Protein AF-A0A317YJR5-F1 (afdb_monomer_lite)

Organism: Zea mays (NCBI:txid4577)

pLDDT: mean 70.75, std 22.32, range [28.39, 94.69]

Secondary structure (DSSP, 8-state):
--PPPPGGG---TT--S-EEE------S---S--TT-EE-TTSEEEEEETTEEEEEE-HHHHHHH-SEEEEEPPPTT-EE-TTSEEEEEEESS-EEEEE-SS-EEEEEE-GGGGGSHHHHHHHHTTT--HHHHHHHHHHHHH-GGGPEEEEE---TTT-TTPPTTEEEEEEEEEEETTTTEEEEEEEEEE-GGGSSSS------------------

Foldseek 3Di:
DDDQDDLVPDDDPPQDDEEAEEADPPPPDDPDDPPQWHADPLQKIWHDDPNYIYIHGHPVVCVQQDQWQDKAAADAFDWFAAQDFGIWTHHPRDIDTDGDNHTHGHHHYDPCVCVPPQNVCSVVPVSDGPVVVVVVVVCVVQVQVQWDKDKDWDDQVPPPPDDQQWPGKIWIWTQRPVVRDIDIDMDTDGDPVRPDDPPPDDDDDDDDDDDDDDDD

Sequence (216 aa):
MSMAIPLEQSITPVLQDFMNLNIFYLPVYYCGVPKDLKYADSHEWVKVEGDSATVGITDYAQRALGELVYVELPEVGISVSQGKTFAALESVKAASDTYSPVSREVVEVNEKLSDLPGLQWAATNEGSSLLDSMTKAIDEVIKIKECDIYSYNPDSDADPVLEKGAIWSFNYYFYNRKLKRVVSFRCYCTSKLSGDDLTGVVSDGEEEDALIDMDI

Structure (mmCIF, N/CA/C/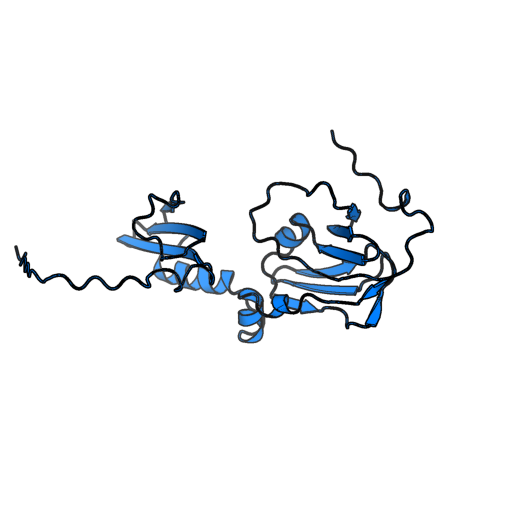O backbone):
data_AF-A0A317YJR5-F1
#
_entry.id   AF-A0A317YJR5-F1
#
loop_
_atom_site.group_PDB
_atom_site.id
_atom_site.type_symbol
_atom_site.label_atom_id
_atom_site.label_alt_id
_atom_site.label_comp_id
_atom_site.label_asym_id
_atom_site.label_entity_id
_atom_site.label_seq_id
_atom_site.pdbx_PDB_ins_code
_atom_site.Cartn_x
_atom_site.Cartn_y
_atom_site.Cartn_z
_atom_site.occupancy
_atom_site.B_iso_or_equiv
_atom_site.auth_seq_id
_atom_site.auth_comp_id
_atom_site.auth_asym_id
_atom_site.auth_atom_id
_atom_site.pdbx_PDB_model_num
ATOM 1 N N . MET A 1 1 ? -17.585 -12.177 -21.508 1.00 33.66 1 MET A N 1
ATOM 2 C CA . MET A 1 1 ? -16.361 -12.992 -21.374 1.00 33.66 1 MET A CA 1
ATOM 3 C C . MET A 1 1 ? -15.265 -12.242 -22.120 1.00 33.66 1 MET A C 1
ATOM 5 O O . MET A 1 1 ? -15.178 -12.361 -23.331 1.00 33.66 1 MET A O 1
ATOM 9 N N . SER A 1 2 ? -14.577 -11.318 -21.444 1.00 33.00 2 SER A N 1
ATOM 10 C CA . SER A 1 2 ? -13.558 -10.467 -22.076 1.00 33.00 2 SER A CA 1
ATOM 11 C C . SER A 1 2 ? -12.221 -11.186 -21.962 1.00 33.00 2 SER A C 1
ATOM 13 O O . SER A 1 2 ? -11.752 -11.403 -20.849 1.00 33.00 2 SER A O 1
ATOM 15 N N . MET A 1 3 ? -11.665 -11.627 -23.090 1.00 35.19 3 MET A N 1
ATOM 16 C CA . MET A 1 3 ? -10.343 -12.251 -23.139 1.00 35.19 3 MET A CA 1
ATOM 17 C C . MET A 1 3 ? -9.282 -11.171 -22.923 1.00 35.19 3 MET A C 1
ATOM 19 O O . MET A 1 3 ? -9.255 -10.181 -23.652 1.00 35.19 3 MET A O 1
ATOM 23 N N . ALA A 1 4 ? -8.427 -11.357 -21.919 1.00 35.47 4 ALA A N 1
ATOM 24 C CA . ALA A 1 4 ? -7.175 -10.623 -21.815 1.00 35.47 4 ALA A CA 1
ATOM 25 C C . ALA A 1 4 ? -6.257 -11.072 -22.962 1.00 35.47 4 ALA A C 1
ATOM 27 O O . ALA A 1 4 ? -6.138 -12.268 -23.231 1.00 35.47 4 ALA A O 1
ATOM 28 N N . ILE A 1 5 ? -5.652 -10.117 -23.666 1.00 39.97 5 ILE A N 1
ATOM 29 C CA . ILE A 1 5 ? -4.676 -10.394 -24.723 1.00 39.97 5 ILE A CA 1
ATOM 30 C C . ILE A 1 5 ? -3.319 -10.628 -24.039 1.00 39.97 5 ILE A C 1
ATOM 32 O O . ILE A 1 5 ? -2.875 -9.735 -23.314 1.00 39.97 5 ILE A O 1
ATOM 36 N N . PRO A 1 6 ? -2.654 -11.780 -24.247 1.00 40.12 6 PRO A N 1
ATOM 37 C CA . PRO A 1 6 ? -1.335 -12.046 -23.679 1.00 40.12 6 PRO A CA 1
ATOM 38 C C . PRO A 1 6 ? -0.301 -11.005 -24.130 1.00 40.12 6 PRO A C 1
ATOM 40 O O . PRO A 1 6 ? -0.196 -10.692 -25.320 1.00 40.12 6 PRO A O 1
ATOM 43 N N . LEU A 1 7 ? 0.480 -10.494 -23.173 1.00 43.06 7 LEU A N 1
ATOM 44 C CA . LEU A 1 7 ? 1.489 -9.440 -23.353 1.00 43.06 7 LEU A CA 1
ATOM 45 C C . LEU A 1 7 ? 2.524 -9.772 -24.449 1.00 43.06 7 LEU A C 1
ATOM 47 O O . LEU A 1 7 ? 3.036 -8.872 -25.114 1.00 43.06 7 LEU A O 1
ATOM 51 N N . GLU A 1 8 ? 2.775 -11.060 -24.688 1.00 43.78 8 GLU A N 1
ATOM 52 C CA . GLU A 1 8 ? 3.789 -11.557 -25.625 1.00 43.78 8 GLU A CA 1
ATOM 53 C C . GLU A 1 8 ? 3.453 -11.350 -27.114 1.00 43.78 8 GLU A C 1
ATOM 55 O O . GLU A 1 8 ? 4.342 -11.460 -27.953 1.00 43.78 8 GLU A O 1
ATOM 60 N N . GLN A 1 9 ? 2.206 -11.023 -27.483 1.00 42.38 9 GLN A N 1
ATOM 61 C CA . GLN A 1 9 ? 1.785 -11.008 -28.897 1.00 42.38 9 GLN A CA 1
ATOM 62 C C . GLN A 1 9 ? 1.528 -9.617 -29.502 1.00 42.38 9 GLN A C 1
ATOM 64 O O . GLN A 1 9 ? 1.084 -9.526 -30.644 1.00 42.38 9 GLN A O 1
ATOM 69 N N . SER A 1 10 ? 1.806 -8.519 -28.786 1.00 39.75 10 SER A N 1
ATOM 70 C CA . SER A 1 10 ? 1.365 -7.174 -29.210 1.00 39.75 10 SER A CA 1
ATOM 71 C C . SER A 1 10 ? 2.464 -6.112 -29.387 1.00 39.75 10 SER A C 1
ATOM 73 O O . SER A 1 10 ? 2.131 -4.960 -29.679 1.00 39.75 10 SER A O 1
ATOM 75 N N . ILE A 1 11 ? 3.748 -6.425 -29.219 1.00 38.62 11 ILE A N 1
ATOM 76 C CA . ILE A 1 11 ? 4.798 -5.394 -29.271 1.00 38.62 11 ILE A CA 1
ATOM 77 C C . ILE A 1 11 ? 5.457 -5.390 -30.657 1.00 38.62 11 ILE A C 1
ATOM 79 O O . ILE A 1 11 ? 6.388 -6.139 -30.934 1.00 38.62 11 ILE A O 1
ATOM 83 N N . THR A 1 12 ? 4.935 -4.549 -31.553 1.00 31.91 12 THR A N 1
ATOM 84 C CA . THR A 1 12 ? 5.549 -4.222 -32.851 1.00 31.91 12 THR A CA 1
ATOM 85 C C . THR A 1 12 ? 6.866 -3.439 -32.684 1.00 31.91 12 THR A C 1
ATOM 87 O O . THR A 1 12 ? 6.998 -2.694 -31.713 1.00 31.91 12 THR A O 1
ATOM 90 N N . PRO A 1 13 ? 7.818 -3.511 -33.642 1.00 30.56 13 PRO A N 1
ATOM 91 C CA . PRO A 1 13 ? 9.204 -3.027 -33.489 1.00 30.56 13 PRO A CA 1
ATOM 92 C C . PRO A 1 13 ? 9.410 -1.498 -33.476 1.00 30.56 13 PRO A C 1
ATOM 94 O O . PRO A 1 13 ? 10.527 -1.045 -33.693 1.00 30.56 13 PRO A O 1
ATOM 97 N N . VAL A 1 14 ? 8.364 -0.691 -33.278 1.00 30.02 14 VAL A N 1
ATOM 98 C CA . VAL A 1 14 ? 8.407 0.774 -33.504 1.00 30.02 14 VAL A CA 1
ATOM 99 C C . VAL A 1 14 ? 8.462 1.590 -32.205 1.00 30.02 14 VAL A C 1
ATOM 101 O O . VAL A 1 14 ? 8.557 2.805 -32.245 1.00 30.02 14 VAL A O 1
ATOM 104 N N . LEU A 1 15 ? 8.460 0.953 -31.036 1.00 30.67 15 LEU A N 1
ATOM 105 C CA . LEU A 1 15 ? 8.527 1.675 -29.765 1.00 30.67 15 LEU A CA 1
ATOM 106 C C . LEU A 1 15 ? 9.977 1.683 -29.279 1.00 30.67 15 LEU A C 1
ATOM 108 O O . LEU A 1 15 ? 10.416 0.748 -28.608 1.00 30.67 15 LEU A O 1
ATOM 112 N N . GLN A 1 16 ? 10.726 2.706 -29.665 1.00 33.78 16 GLN A N 1
ATOM 113 C CA . GLN A 1 16 ? 11.963 3.107 -29.009 1.00 33.78 16 GLN A CA 1
ATOM 114 C C . GLN A 1 16 ? 11.652 4.402 -28.259 1.00 33.78 16 GLN A C 1
ATOM 116 O O . GLN A 1 16 ? 11.241 5.371 -28.883 1.00 33.78 16 GLN A O 1
ATOM 121 N N . ASP A 1 17 ? 11.828 4.334 -26.937 1.00 33.81 17 ASP A N 1
ATOM 122 C CA . ASP A 1 17 ? 12.165 5.434 -26.017 1.00 33.81 17 ASP A CA 1
ATOM 123 C C . ASP A 1 17 ? 11.151 5.712 -24.887 1.00 33.81 17 ASP A C 1
ATOM 125 O O . ASP A 1 17 ? 10.033 6.123 -25.127 1.00 33.81 17 ASP A O 1
ATOM 129 N N . PHE A 1 18 ? 11.629 5.543 -23.640 1.00 31.55 18 PHE A N 1
ATOM 130 C CA . PHE A 1 18 ? 11.093 6.011 -22.338 1.00 31.55 18 PHE A CA 1
ATOM 131 C C . PHE A 1 18 ? 10.057 5.162 -21.548 1.00 31.55 18 PHE A C 1
ATOM 133 O O . PHE A 1 18 ? 9.144 4.538 -22.083 1.00 31.55 18 PHE A O 1
ATOM 140 N N . MET A 1 19 ? 10.211 5.136 -20.210 1.00 30.02 19 MET A N 1
ATOM 141 C CA . MET A 1 19 ? 9.252 4.605 -19.220 1.00 30.02 19 MET A CA 1
ATOM 142 C C . MET A 1 19 ? 9.097 5.559 -18.022 1.00 30.02 19 MET A C 1
ATOM 144 O O . MET A 1 19 ? 10.069 5.827 -17.321 1.00 30.02 19 MET A O 1
ATOM 148 N N . ASN A 1 20 ? 7.868 5.991 -17.732 1.00 29.55 20 ASN A N 1
ATOM 149 C CA . ASN A 1 20 ? 7.511 6.765 -16.538 1.00 29.55 20 ASN A CA 1
ATOM 150 C C . ASN A 1 20 ? 7.000 5.812 -15.447 1.00 29.55 20 ASN A C 1
ATOM 152 O O . ASN A 1 20 ? 5.845 5.394 -15.506 1.00 29.55 20 ASN A O 1
ATOM 156 N N . LEU A 1 21 ? 7.793 5.452 -14.437 1.00 28.39 21 LEU A N 1
ATOM 157 C CA . LEU A 1 21 ? 7.332 4.561 -13.368 1.00 28.39 21 LEU A CA 1
ATOM 158 C C . LEU A 1 21 ? 6.425 5.315 -12.378 1.00 28.39 21 LEU A C 1
ATOM 160 O O . LEU A 1 21 ? 6.888 5.913 -11.412 1.00 28.39 21 LEU A O 1
ATOM 164 N N . ASN A 1 22 ? 5.107 5.218 -12.562 1.00 30.77 22 ASN A N 1
ATOM 165 C CA . ASN A 1 22 ? 4.140 5.650 -11.554 1.00 30.77 22 ASN A CA 1
ATOM 166 C C . ASN A 1 22 ? 3.478 4.440 -10.899 1.00 30.77 22 ASN A C 1
ATOM 168 O O . ASN A 1 22 ? 2.475 3.924 -11.396 1.00 30.77 22 ASN A O 1
ATOM 172 N N . ILE A 1 23 ? 3.983 4.043 -9.727 1.00 34.66 23 ILE A N 1
ATOM 173 C CA . ILE A 1 23 ? 3.218 3.182 -8.825 1.00 34.66 23 ILE A CA 1
ATOM 174 C C . ILE A 1 23 ? 2.047 4.026 -8.317 1.00 34.66 23 ILE A C 1
ATOM 176 O O . ILE A 1 23 ? 2.180 4.828 -7.392 1.00 34.66 23 ILE A O 1
ATOM 180 N N . PHE A 1 24 ? 0.900 3.913 -8.982 1.00 36.59 24 PHE A N 1
ATOM 181 C CA . PHE A 1 24 ? -0.322 4.534 -8.503 1.00 36.59 24 PHE A CA 1
ATOM 182 C C . PHE A 1 24 ? -0.869 3.731 -7.330 1.00 36.59 24 PHE A C 1
ATOM 184 O O . PHE A 1 24 ? -1.263 2.574 -7.470 1.00 36.59 24 PHE A O 1
ATOM 191 N N . TYR A 1 25 ? -0.980 4.407 -6.192 1.00 33.44 25 TYR A N 1
ATOM 192 C CA . TYR A 1 25 ? -2.014 4.106 -5.221 1.00 33.44 25 TYR A CA 1
ATOM 193 C C . TYR A 1 25 ? -3.331 4.527 -5.880 1.00 33.44 25 TYR A C 1
ATOM 195 O O . TYR A 1 25 ? -3.597 5.720 -6.017 1.00 33.44 25 TYR A O 1
ATOM 203 N N . LEU A 1 26 ? -4.134 3.581 -6.367 1.00 29.36 26 LEU A N 1
ATOM 204 C CA . LEU A 1 26 ? -5.552 3.861 -6.565 1.00 29.36 26 LEU A CA 1
ATOM 205 C C . LEU A 1 26 ? -6.188 3.708 -5.182 1.00 29.36 26 LEU A C 1
ATOM 207 O O . LEU A 1 26 ? -6.404 2.571 -4.757 1.00 29.36 26 LEU A O 1
ATOM 211 N N . PRO A 1 27 ? -6.455 4.800 -4.435 1.00 29.33 27 PRO A N 1
ATOM 212 C CA . PRO A 1 27 ? -7.311 4.685 -3.273 1.00 29.33 27 PRO A CA 1
ATOM 213 C C . PRO A 1 27 ? -8.625 4.061 -3.745 1.00 29.33 27 PRO A C 1
ATOM 215 O O . PRO A 1 27 ? -9.186 4.449 -4.770 1.00 29.33 27 PRO A O 1
ATOM 218 N N . VAL A 1 28 ? -9.028 3.034 -3.012 1.00 34.41 28 VAL A N 1
ATOM 219 C CA . VAL A 1 28 ? -10.171 2.140 -3.202 1.00 34.41 28 VAL A CA 1
ATOM 220 C C . VAL A 1 28 ? -11.436 2.875 -3.666 1.00 34.41 28 VAL A C 1
ATOM 222 O O . VAL A 1 28 ? -12.286 3.102 -2.835 1.00 34.41 28 VAL A O 1
ATOM 225 N N . TYR A 1 29 ? -11.610 3.227 -4.950 1.00 34.59 29 TYR A N 1
ATOM 226 C CA . TYR A 1 29 ? -12.915 3.663 -5.505 1.00 34.59 29 TYR A CA 1
ATOM 227 C C . TYR A 1 29 ? -13.135 3.356 -6.996 1.00 34.59 29 TYR A C 1
ATOM 229 O O . TYR A 1 29 ? -14.230 3.597 -7.500 1.00 34.59 29 TYR A O 1
ATOM 237 N N . TYR A 1 30 ? -12.177 2.758 -7.714 1.00 31.98 30 TYR A N 1
ATOM 238 C CA . TYR A 1 30 ? -12.427 2.274 -9.078 1.00 31.98 30 TYR A CA 1
ATOM 239 C C . TYR A 1 30 ? -12.742 0.773 -9.075 1.00 31.98 30 TYR A C 1
ATOM 241 O O . TYR A 1 30 ? -11.863 -0.079 -9.173 1.00 31.98 30 TYR A O 1
ATOM 249 N N . CYS A 1 31 ? -14.032 0.439 -8.975 1.00 32.62 31 CYS A N 1
ATOM 250 C CA . CYS A 1 31 ? -14.550 -0.892 -9.299 1.00 32.62 31 CYS A CA 1
ATOM 251 C C . CYS A 1 31 ? -14.520 -1.077 -10.826 1.00 32.62 31 CYS A C 1
ATOM 253 O O . CYS A 1 31 ? -15.534 -0.977 -11.515 1.00 32.62 31 CYS A O 1
ATOM 255 N N . GLY A 1 32 ? -13.328 -1.265 -11.384 1.00 37.81 32 GLY A N 1
ATOM 256 C CA . GLY A 1 32 ? -13.167 -1.497 -12.810 1.00 37.81 32 GLY A CA 1
ATOM 257 C C . GLY A 1 32 ? -11.709 -1.663 -13.186 1.00 37.81 32 GLY A C 1
ATOM 258 O O . GLY A 1 32 ? -10.898 -0.801 -12.881 1.00 37.81 32 GLY A O 1
ATOM 259 N N . VAL A 1 33 ? -11.400 -2.763 -13.872 1.00 49.72 33 VAL A N 1
ATOM 260 C CA . VAL A 1 33 ? -10.144 -2.956 -14.605 1.00 49.72 33 VAL A CA 1
ATOM 261 C C . VAL A 1 33 ? -10.119 -1.896 -15.716 1.00 49.72 33 VAL A C 1
ATOM 263 O O . VAL A 1 33 ? -10.966 -1.977 -16.616 1.00 49.72 33 VAL A O 1
ATOM 266 N N . PRO A 1 34 ? -9.248 -0.869 -15.663 1.00 61.09 34 PRO A N 1
ATOM 267 C CA . PRO A 1 34 ? -9.204 0.137 -16.716 1.00 61.09 34 PRO A CA 1
ATOM 268 C C . PRO A 1 34 ? -8.887 -0.531 -18.060 1.00 61.09 34 PRO A C 1
ATOM 270 O O . PRO A 1 34 ? -7.978 -1.354 -18.158 1.00 61.09 34 PRO A O 1
ATOM 273 N N . LYS A 1 35 ? -9.666 -0.214 -19.101 1.00 59.56 35 LYS A N 1
ATOM 274 C CA . LYS A 1 35 ? -9.609 -0.924 -20.395 1.00 59.56 35 LYS A CA 1
ATOM 275 C C . LYS A 1 35 ? -8.315 -0.684 -21.180 1.00 59.56 35 LYS A C 1
ATOM 277 O O . LYS A 1 35 ? -7.997 -1.480 -22.057 1.00 59.56 35 LYS A O 1
ATOM 282 N N . ASP A 1 36 ? -7.578 0.366 -20.832 1.00 79.25 36 ASP A N 1
ATOM 283 C CA . ASP A 1 36 ? -6.374 0.810 -21.542 1.00 79.25 36 ASP A CA 1
ATOM 284 C C . ASP A 1 36 ? -5.076 0.320 -20.871 1.00 79.25 36 ASP A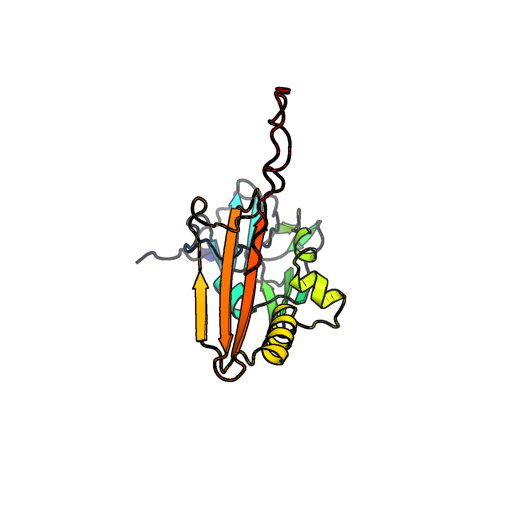 C 1
ATOM 286 O O . ASP A 1 36 ? -3.989 0.822 -21.155 1.00 79.25 36 ASP A O 1
ATOM 290 N N . LEU A 1 37 ? -5.186 -0.658 -19.964 1.00 82.88 37 LEU A N 1
ATOM 291 C CA . LEU A 1 37 ? -4.054 -1.281 -19.284 1.00 82.88 37 LEU A CA 1
ATOM 292 C C . LEU A 1 37 ? -3.785 -2.684 -19.823 1.00 82.88 37 LEU A C 1
ATOM 294 O O . LEU A 1 37 ? -4.701 -3.463 -20.095 1.00 82.88 37 LEU A O 1
ATOM 298 N N . LYS A 1 38 ? -2.502 -3.023 -19.923 1.00 86.00 38 LYS A N 1
ATOM 299 C CA . LYS A 1 38 ? -2.036 -4.401 -20.102 1.00 86.00 38 LYS A CA 1
ATOM 300 C C . LYS A 1 38 ? -1.582 -4.935 -18.752 1.00 86.00 38 LYS A C 1
ATOM 302 O O . LYS A 1 38 ? -1.025 -4.182 -17.962 1.00 86.00 38 LYS A O 1
ATOM 307 N N . TYR A 1 39 ? -1.797 -6.220 -18.505 1.00 86.56 39 TYR A N 1
ATOM 308 C CA . TYR A 1 39 ? -1.529 -6.852 -17.213 1.00 86.56 39 TYR A CA 1
ATOM 309 C C . TYR A 1 39 ? -0.503 -7.971 -17.359 1.00 86.56 39 TYR A C 1
ATOM 311 O O . TYR A 1 39 ? -0.514 -8.688 -18.361 1.00 86.56 39 TYR A O 1
ATOM 319 N N . ALA A 1 40 ? 0.364 -8.105 -16.361 1.00 87.88 40 ALA A N 1
ATOM 320 C CA . ALA A 1 40 ? 1.250 -9.245 -16.193 1.00 87.88 40 ALA A CA 1
ATOM 321 C C . ALA A 1 40 ? 0.593 -10.296 -15.283 1.00 87.88 40 ALA A C 1
ATOM 323 O O . ALA A 1 40 ? -0.186 -9.958 -14.388 1.00 87.88 40 ALA A O 1
ATOM 324 N N . ASP A 1 41 ? 0.946 -11.569 -15.479 1.00 87.75 41 ASP A N 1
ATOM 325 C CA . ASP A 1 41 ? 0.471 -12.669 -14.625 1.00 87.75 41 ASP A CA 1
ATOM 326 C C . ASP A 1 41 ? 0.950 -12.520 -13.169 1.00 87.75 41 ASP A C 1
ATOM 328 O O . ASP A 1 41 ? 0.305 -13.012 -12.247 1.00 87.75 41 ASP A O 1
ATOM 332 N N . SER A 1 42 ? 2.047 -11.787 -12.959 1.00 86.69 42 SER A N 1
ATOM 333 C CA . SER A 1 42 ? 2.616 -11.423 -11.658 1.00 86.69 42 SER A CA 1
ATOM 334 C C . SER A 1 42 ? 1.911 -10.246 -10.964 1.00 86.69 42 SER A C 1
ATOM 336 O O . SER A 1 42 ? 2.352 -9.813 -9.905 1.00 86.69 42 SER A O 1
ATOM 338 N N . HIS A 1 43 ? 0.763 -9.793 -11.484 1.00 89.88 43 HIS A N 1
ATOM 339 C CA . HIS A 1 43 ? -0.092 -8.753 -10.898 1.00 89.88 43 HIS A CA 1
ATOM 340 C C . HIS A 1 43 ? 0.416 -7.305 -10.997 1.00 89.88 43 HIS A C 1
ATOM 342 O O . HIS A 1 43 ? -0.072 -6.436 -10.266 1.00 89.88 43 HIS A O 1
ATOM 348 N N . GLU A 1 44 ? 1.289 -7.012 -11.956 1.00 88.69 44 GLU A N 1
ATOM 349 C CA . GLU A 1 44 ? 1.597 -5.663 -12.430 1.00 88.69 44 GLU A CA 1
ATOM 350 C C . GLU A 1 44 ? 0.728 -5.265 -13.627 1.00 88.69 44 GLU A C 1
ATOM 352 O O . GLU A 1 44 ? 0.154 -6.097 -14.335 1.00 88.69 44 GLU A O 1
ATOM 357 N N . TRP A 1 45 ? 0.644 -3.965 -13.880 1.00 90.62 45 TRP A N 1
ATOM 358 C CA . TRP A 1 45 ? 0.045 -3.414 -15.086 1.00 90.62 45 TRP A CA 1
ATOM 359 C C . TRP A 1 45 ? 0.988 -2.432 -15.769 1.00 90.62 45 TRP A C 1
ATOM 361 O O . TRP A 1 45 ? 1.867 -1.852 -15.136 1.00 90.62 45 TRP A O 1
ATOM 371 N N . VAL A 1 46 ? 0.781 -2.238 -17.071 1.00 87.25 46 VAL A N 1
ATOM 372 C CA . VAL A 1 46 ? 1.428 -1.204 -17.877 1.00 87.25 46 VAL A CA 1
ATOM 373 C C . VAL A 1 46 ? 0.397 -0.430 -18.697 1.00 87.25 46 VAL A C 1
ATOM 375 O O . VAL A 1 46 ? -0.457 -1.018 -19.366 1.00 87.25 46 VAL A O 1
ATOM 378 N N . LYS A 1 47 ? 0.495 0.897 -18.657 1.00 85.62 47 LYS A N 1
ATOM 379 C CA . LYS A 1 47 ? -0.200 1.850 -19.524 1.00 85.62 47 LYS A CA 1
ATOM 380 C C . LYS A 1 47 ? 0.810 2.413 -20.513 1.00 85.62 47 LYS A C 1
ATOM 382 O O . LYS A 1 47 ? 1.843 2.909 -20.087 1.00 85.62 47 LYS A O 1
ATOM 387 N N . VAL A 1 48 ? 0.542 2.338 -21.811 1.00 82.81 48 VAL A N 1
ATOM 388 C CA . VAL A 1 48 ? 1.438 2.904 -22.834 1.00 82.81 48 VAL A CA 1
ATOM 389 C C . VAL A 1 48 ? 0.828 4.202 -23.350 1.00 82.81 48 VAL A C 1
ATOM 391 O O . VAL A 1 48 ? -0.314 4.198 -23.805 1.00 82.81 48 VAL A O 1
ATOM 394 N N . GLU A 1 49 ? 1.581 5.297 -23.276 1.00 79.69 49 GLU A N 1
ATOM 395 C CA . GLU A 1 49 ? 1.168 6.639 -23.687 1.00 79.69 49 GLU A CA 1
ATOM 396 C C . GLU A 1 49 ? 2.250 7.264 -24.573 1.00 79.69 49 GLU A C 1
ATOM 398 O O . GLU A 1 49 ? 3.256 7.792 -24.091 1.00 79.69 49 GLU A O 1
ATOM 403 N N . GLY A 1 50 ? 2.031 7.185 -25.890 1.00 81.19 50 GLY A N 1
ATOM 404 C CA . GLY A 1 50 ? 3.030 7.574 -26.884 1.00 81.19 50 GLY A CA 1
ATOM 405 C C . GLY A 1 50 ? 4.282 6.715 -26.743 1.00 81.19 50 GLY A C 1
ATOM 406 O O . GLY A 1 50 ? 4.204 5.489 -26.847 1.00 81.19 50 GLY A O 1
ATOM 407 N N . ASP A 1 51 ? 5.403 7.374 -26.470 1.00 77.38 51 ASP A N 1
ATOM 408 C CA . ASP A 1 51 ? 6.700 6.720 -26.302 1.00 77.38 51 ASP A CA 1
ATOM 409 C C . ASP A 1 51 ? 6.906 6.255 -24.845 1.00 77.38 51 ASP A C 1
ATOM 411 O O . ASP A 1 51 ? 7.557 5.249 -24.584 1.00 77.38 51 ASP A O 1
ATOM 415 N N . SER A 1 52 ? 6.221 6.880 -23.883 1.00 77.88 52 SER A N 1
ATOM 416 C CA . SER A 1 52 ? 6.319 6.512 -22.471 1.00 77.88 52 SER A CA 1
ATOM 417 C C . SER A 1 52 ? 5.422 5.331 -22.086 1.00 77.88 52 SER A C 1
ATOM 419 O O . SER A 1 52 ? 4.328 5.131 -22.620 1.00 77.88 52 SER A O 1
ATOM 421 N N . ALA A 1 53 ? 5.858 4.559 -21.094 1.00 82.12 53 ALA A N 1
ATOM 422 C CA . ALA A 1 53 ? 5.023 3.562 -20.436 1.00 82.12 53 ALA A CA 1
ATOM 423 C C . ALA A 1 53 ? 5.016 3.756 -18.920 1.00 82.12 53 ALA A C 1
ATOM 425 O O . ALA A 1 53 ? 6.058 3.987 -18.316 1.00 82.12 53 ALA A O 1
ATOM 426 N N . THR A 1 54 ? 3.839 3.629 -18.315 1.00 86.25 54 THR A N 1
ATOM 427 C CA . THR A 1 54 ? 3.638 3.688 -16.873 1.00 86.25 54 THR A CA 1
ATOM 428 C C . THR A 1 54 ? 3.294 2.342 -16.298 1.00 86.25 54 THR A C 1
ATOM 430 O O . THR A 1 54 ? 2.407 1.675 -16.816 1.00 86.25 54 THR A O 1
ATOM 433 N N . VAL A 1 55 ? 3.978 1.957 -15.220 1.00 87.12 55 VAL A N 1
ATOM 434 C CA . VAL A 1 55 ? 3.806 0.647 -14.589 1.00 87.12 55 VAL A CA 1
ATOM 435 C C . VAL A 1 55 ? 3.483 0.772 -13.106 1.00 87.12 55 VAL A C 1
ATOM 437 O O . VAL A 1 55 ? 3.941 1.695 -12.440 1.00 87.12 55 VAL A O 1
ATOM 440 N N . GLY A 1 56 ? 2.716 -0.181 -12.590 1.00 87.62 56 GLY A N 1
ATOM 441 C CA . GLY A 1 56 ? 2.351 -0.265 -11.179 1.00 87.62 56 GLY A CA 1
ATOM 442 C C . GLY A 1 56 ? 1.783 -1.638 -10.832 1.00 87.62 56 GLY A C 1
ATOM 443 O O . GLY A 1 56 ? 1.740 -2.529 -11.678 1.00 87.62 56 GLY A O 1
ATOM 444 N N . ILE A 1 57 ? 1.323 -1.809 -9.593 1.00 87.25 57 ILE A N 1
ATOM 445 C CA . ILE A 1 57 ? 0.678 -3.047 -9.138 1.00 87.25 57 ILE A CA 1
ATOM 446 C C . ILE A 1 57 ? -0.845 -2.965 -9.256 1.00 87.25 57 ILE A C 1
ATOM 448 O O . ILE A 1 57 ? -1.447 -1.892 -9.193 1.00 87.25 57 ILE A O 1
ATOM 452 N N . THR A 1 58 ? -1.488 -4.110 -9.453 1.00 85.69 58 THR A N 1
ATOM 453 C CA . THR A 1 58 ? -2.953 -4.211 -9.512 1.00 85.69 58 THR A CA 1
ATOM 454 C C . THR A 1 58 ? -3.605 -4.017 -8.139 1.00 85.69 58 THR A C 1
ATOM 456 O O . THR A 1 58 ? -2.984 -4.251 -7.103 1.00 85.69 58 THR A O 1
ATOM 459 N N . ASP A 1 59 ? -4.903 -3.684 -8.125 1.00 79.69 59 ASP A N 1
ATOM 460 C CA . ASP A 1 59 ? -5.718 -3.665 -6.893 1.00 79.69 59 ASP A CA 1
ATOM 461 C C . ASP A 1 59 ? -5.650 -5.003 -6.140 1.00 79.69 59 ASP A C 1
ATOM 463 O O . ASP A 1 59 ? -5.555 -5.036 -4.915 1.00 79.69 59 ASP A O 1
ATOM 467 N N . TYR A 1 60 ? -5.626 -6.118 -6.876 1.00 81.88 60 TYR A N 1
ATOM 468 C CA . TYR A 1 60 ? -5.486 -7.442 -6.281 1.00 81.88 60 TYR A CA 1
ATOM 469 C C . TYR A 1 60 ? -4.172 -7.582 -5.499 1.00 81.88 60 TYR A C 1
ATOM 471 O O . TYR A 1 60 ? -4.204 -7.977 -4.332 1.00 81.88 60 TYR A O 1
ATOM 479 N N . ALA A 1 61 ? -3.038 -7.214 -6.108 1.00 86.00 61 ALA A N 1
ATOM 480 C CA . ALA A 1 61 ? -1.737 -7.237 -5.440 1.00 86.00 61 ALA A CA 1
ATOM 481 C C . ALA A 1 61 ? -1.722 -6.323 -4.208 1.00 86.00 61 ALA A C 1
ATOM 483 O O . ALA A 1 61 ? -1.338 -6.760 -3.124 1.00 86.00 61 ALA A O 1
ATOM 484 N N . GLN A 1 62 ? -2.232 -5.094 -4.332 1.00 82.69 62 GLN A N 1
ATOM 485 C CA . GLN A 1 62 ? -2.294 -4.152 -3.213 1.00 82.69 62 GLN A CA 1
ATOM 486 C C . GLN A 1 62 ? -3.136 -4.695 -2.051 1.00 82.69 62 GLN A C 1
ATOM 488 O O . GLN A 1 62 ? -2.739 -4.600 -0.892 1.00 82.69 62 GLN A O 1
ATOM 493 N N . ARG A 1 63 ? -4.297 -5.295 -2.328 1.00 79.75 63 ARG A N 1
ATOM 494 C CA . ARG A 1 63 ? -5.155 -5.882 -1.288 1.00 79.75 63 ARG A CA 1
ATOM 495 C C . ARG A 1 63 ? -4.519 -7.100 -0.623 1.00 79.75 63 ARG A C 1
ATOM 497 O O . ARG A 1 63 ? -4.731 -7.310 0.575 1.00 79.75 63 ARG A O 1
ATOM 504 N N . ALA A 1 64 ? -3.768 -7.893 -1.385 1.00 86.31 64 ALA A N 1
ATOM 505 C CA . ALA A 1 64 ? -3.023 -9.030 -0.859 1.00 86.31 64 ALA A CA 1
ATOM 506 C C . ALA A 1 64 ? -1.906 -8.571 0.095 1.00 86.31 64 ALA A C 1
ATOM 508 O O . ALA A 1 64 ? -1.810 -9.104 1.202 1.00 86.31 64 ALA A O 1
ATOM 509 N N . LEU A 1 65 ? -1.144 -7.539 -0.289 1.00 86.94 65 LEU A N 1
ATOM 510 C CA . LEU A 1 65 ? -0.109 -6.915 0.545 1.00 86.94 65 LEU A CA 1
ATOM 511 C C . LEU A 1 65 ? -0.713 -6.244 1.791 1.00 86.94 65 LEU A C 1
ATOM 513 O O . LEU A 1 65 ? -0.253 -6.446 2.912 1.00 86.94 65 LEU A O 1
ATOM 517 N N . GLY A 1 66 ? -1.818 -5.516 1.635 1.00 84.19 66 GLY A N 1
ATOM 518 C CA . GLY A 1 66 ? -2.406 -4.721 2.709 1.00 84.19 66 GLY A CA 1
ATOM 519 C C . GLY A 1 66 ? -1.700 -3.374 2.873 1.00 84.19 66 GLY A C 1
ATOM 520 O O . GLY A 1 66 ? -1.366 -2.721 1.890 1.00 84.19 66 GLY A O 1
ATOM 521 N N . GLU A 1 67 ? -1.536 -2.916 4.114 1.00 83.25 67 GLU A N 1
ATOM 522 C CA . GLU A 1 67 ? -0.853 -1.650 4.392 1.00 83.25 67 GLU A CA 1
ATOM 523 C C . GLU A 1 67 ? 0.652 -1.791 4.130 1.00 83.25 67 GLU A C 1
ATOM 525 O O . GLU A 1 67 ? 1.310 -2.651 4.723 1.00 83.25 67 GLU A O 1
ATOM 530 N N . LEU A 1 68 ? 1.174 -0.954 3.232 1.00 86.38 68 LEU A N 1
ATOM 531 C CA . LEU A 1 68 ? 2.604 -0.878 2.954 1.00 86.38 68 LEU A CA 1
ATOM 532 C C . LEU A 1 68 ? 3.317 -0.166 4.102 1.00 86.38 68 LEU A C 1
ATOM 534 O O . LEU A 1 68 ? 2.850 0.864 4.586 1.00 86.38 68 LEU A O 1
ATOM 538 N N . VAL A 1 69 ? 4.458 -0.721 4.495 1.00 89.44 69 VAL A N 1
ATOM 539 C CA . VAL A 1 69 ? 5.349 -0.180 5.531 1.00 89.44 69 VAL A CA 1
ATOM 540 C C . VAL A 1 69 ? 6.704 0.228 4.962 1.00 89.44 69 VAL A C 1
ATOM 542 O O . VAL A 1 69 ? 7.385 1.054 5.564 1.00 89.44 69 VAL A O 1
ATOM 545 N N . TYR A 1 70 ? 7.061 -0.275 3.776 1.00 90.25 70 TYR A N 1
ATOM 546 C CA . TYR A 1 70 ? 8.234 0.167 3.036 1.00 90.25 70 TYR A CA 1
ATOM 547 C C . TYR A 1 70 ? 8.058 -0.027 1.521 1.00 90.25 70 TYR A C 1
ATOM 549 O O . TYR A 1 70 ? 7.333 -0.916 1.068 1.00 90.25 70 TYR A O 1
ATOM 557 N N . VAL A 1 71 ? 8.701 0.842 0.737 1.00 90.19 71 VAL A N 1
ATOM 558 C CA . VAL A 1 71 ? 8.729 0.796 -0.729 1.00 90.19 71 VAL A CA 1
ATOM 559 C C . VAL A 1 71 ? 10.133 1.164 -1.197 1.00 90.19 71 VAL A C 1
ATOM 561 O O . VAL A 1 71 ? 10.624 2.249 -0.891 1.00 90.19 71 VAL A O 1
ATOM 564 N N . GLU A 1 72 ? 10.746 0.281 -1.976 1.00 92.50 72 GLU A N 1
ATOM 565 C CA . GLU A 1 72 ? 12.001 0.525 -2.678 1.00 92.50 72 GLU A CA 1
ATOM 566 C C . GLU A 1 72 ? 11.702 0.777 -4.157 1.00 92.50 72 GLU A C 1
ATOM 568 O O . GLU A 1 72 ? 11.230 -0.112 -4.873 1.00 92.50 72 GLU A O 1
ATOM 573 N N . LEU A 1 73 ? 11.952 2.006 -4.607 1.00 90.50 73 LEU A N 1
ATOM 574 C CA . LEU A 1 73 ? 11.814 2.409 -6.005 1.00 90.50 73 LEU A CA 1
ATOM 575 C C . LEU A 1 73 ? 13.178 2.355 -6.705 1.00 90.50 73 LEU A C 1
ATOM 577 O O . LEU A 1 73 ? 14.195 2.627 -6.066 1.00 90.50 73 LEU A O 1
ATOM 581 N N . PRO A 1 74 ? 13.220 2.062 -8.016 1.00 91.56 74 PRO A N 1
ATOM 582 C CA . PRO A 1 74 ? 14.448 2.185 -8.790 1.00 91.56 74 PRO A CA 1
ATOM 583 C C . PRO A 1 74 ? 14.910 3.643 -8.868 1.00 91.56 74 PRO A C 1
ATOM 585 O O . PRO A 1 74 ? 14.108 4.572 -8.786 1.00 91.56 74 PRO A O 1
ATOM 588 N N . GLU A 1 75 ? 16.199 3.853 -9.116 1.00 89.38 75 GLU A N 1
ATOM 589 C CA . GLU A 1 75 ? 16.720 5.184 -9.423 1.00 89.38 75 GLU A CA 1
ATOM 590 C C . GLU A 1 75 ? 16.327 5.624 -10.843 1.00 89.38 75 GLU A C 1
ATOM 592 O O . GLU A 1 75 ? 16.274 4.824 -11.781 1.00 89.38 75 GLU A O 1
ATOM 597 N N . VAL A 1 76 ? 16.087 6.923 -11.025 1.00 92.00 76 VAL A N 1
ATOM 598 C CA . VAL A 1 76 ? 15.920 7.508 -12.362 1.00 92.00 76 VAL A CA 1
ATOM 599 C C . VAL A 1 76 ? 17.231 7.369 -13.148 1.00 92.00 76 VAL A C 1
ATOM 601 O O . VAL A 1 76 ? 18.314 7.621 -12.625 1.00 92.00 76 VAL A O 1
ATOM 604 N N . GLY A 1 77 ? 17.130 6.974 -14.415 1.00 88.94 77 GLY A N 1
ATOM 605 C CA . GLY A 1 77 ? 18.244 6.743 -15.334 1.00 88.94 77 GLY A CA 1
ATOM 606 C C . GLY A 1 77 ? 18.699 5.284 -15.431 1.00 88.94 77 GLY A C 1
ATOM 607 O O . GLY A 1 77 ? 19.535 4.957 -16.276 1.00 88.94 77 GLY A O 1
ATOM 608 N N . ILE A 1 78 ? 18.166 4.372 -14.607 1.00 90.19 78 ILE A N 1
ATOM 609 C CA . ILE A 1 78 ? 18.525 2.951 -14.708 1.00 90.19 78 ILE A CA 1
ATOM 610 C C . ILE A 1 78 ? 17.706 2.243 -15.788 1.00 90.19 78 ILE A C 1
ATOM 612 O O . ILE A 1 78 ? 16.521 2.510 -15.987 1.00 90.19 78 ILE A O 1
ATOM 616 N N . SER A 1 79 ? 18.326 1.273 -16.459 1.00 88.62 79 SER A N 1
ATOM 617 C CA . SER A 1 79 ? 17.628 0.370 -17.378 1.00 88.62 79 SER A CA 1
ATOM 618 C C . SER A 1 79 ? 17.052 -0.832 -16.637 1.00 88.62 79 SER A C 1
ATOM 620 O O . SER A 1 79 ? 17.784 -1.576 -15.985 1.00 88.62 79 SER A O 1
ATOM 622 N N . VAL A 1 80 ? 15.753 -1.073 -16.801 1.00 89.94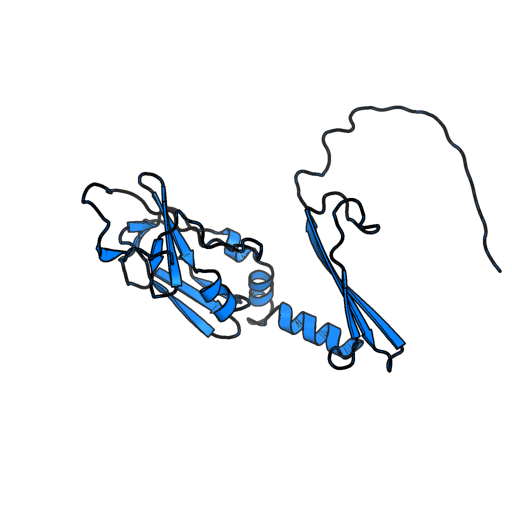 80 VAL A N 1
ATOM 623 C CA . VAL A 1 80 ? 15.059 -2.266 -16.307 1.00 89.94 80 VAL A CA 1
ATOM 624 C C . VAL A 1 80 ? 14.767 -3.228 -17.455 1.00 89.94 80 VAL A C 1
ATOM 626 O O . VAL A 1 80 ? 14.683 -2.840 -18.622 1.00 89.94 80 VAL A O 1
ATOM 629 N N . SER A 1 81 ? 14.638 -4.513 -17.132 1.00 90.94 81 SER A N 1
ATOM 630 C CA . SER A 1 81 ? 14.390 -5.578 -18.108 1.00 90.94 81 SER A CA 1
ATOM 631 C C . SER A 1 81 ? 13.079 -6.289 -17.812 1.00 90.94 81 SER A C 1
ATOM 633 O O . SER A 1 81 ? 12.784 -6.588 -16.655 1.00 90.94 81 SER A O 1
ATOM 635 N N . GLN A 1 82 ? 12.332 -6.621 -18.862 1.00 90.12 82 GLN A N 1
ATOM 636 C CA . GLN A 1 82 ? 11.094 -7.380 -18.754 1.00 90.12 82 GLN A CA 1
ATOM 637 C C . GLN A 1 82 ? 11.302 -8.675 -17.952 1.00 90.12 82 GLN A C 1
ATOM 639 O O . GLN A 1 82 ? 12.262 -9.417 -18.176 1.00 90.12 82 GLN A O 1
ATOM 644 N N . GLY A 1 83 ? 10.400 -8.936 -17.006 1.00 90.44 83 GLY A N 1
ATOM 645 C CA . GLY A 1 83 ? 10.437 -10.105 -16.127 1.00 90.44 83 GLY A CA 1
ATOM 646 C C . GLY A 1 83 ? 11.554 -10.075 -15.079 1.00 90.44 83 GLY A C 1
ATOM 647 O O . GLY A 1 83 ? 11.790 -11.083 -14.415 1.00 90.44 83 GLY A O 1
ATOM 648 N N . LYS A 1 84 ? 12.273 -8.955 -14.928 1.00 93.75 84 LYS A N 1
ATOM 649 C CA . LYS A 1 84 ? 13.248 -8.743 -13.850 1.00 93.75 84 LYS A CA 1
ATOM 650 C C . LYS A 1 84 ? 12.689 -7.803 -12.796 1.00 93.75 84 LYS A C 1
ATOM 652 O O . LYS A 1 84 ? 11.914 -6.902 -13.115 1.00 93.75 84 LYS A O 1
ATOM 657 N N . THR A 1 85 ? 13.103 -8.027 -11.554 1.00 94.50 85 THR A N 1
ATOM 658 C CA . THR A 1 85 ? 12.768 -7.160 -10.427 1.00 94.50 85 THR A CA 1
ATOM 659 C C . THR A 1 85 ? 13.292 -5.751 -10.683 1.00 94.50 85 THR A C 1
ATOM 661 O O . THR A 1 85 ? 14.426 -5.589 -11.138 1.00 94.50 85 THR A O 1
ATOM 664 N N . PHE A 1 86 ? 12.467 -4.745 -10.406 1.00 91.31 86 PHE A N 1
ATOM 665 C CA . PHE A 1 86 ? 12.868 -3.336 -10.478 1.00 91.31 86 PHE A CA 1
ATOM 666 C C . PHE A 1 86 ? 12.502 -2.529 -9.229 1.00 91.31 86 PHE A C 1
ATOM 668 O O . PHE A 1 86 ? 13.015 -1.430 -9.060 1.00 91.31 86 PHE A O 1
ATOM 675 N N . ALA A 1 87 ? 11.604 -3.047 -8.392 1.00 91.62 87 ALA A N 1
ATOM 676 C CA . ALA A 1 87 ? 11.149 -2.426 -7.156 1.00 91.62 87 ALA A CA 1
ATOM 677 C C . ALA A 1 87 ? 10.800 -3.517 -6.139 1.00 91.62 87 ALA A C 1
ATOM 679 O O . ALA A 1 87 ? 10.480 -4.646 -6.531 1.00 91.62 87 ALA A O 1
ATOM 680 N N . ALA A 1 88 ? 10.812 -3.166 -4.857 1.00 93.06 88 ALA A N 1
ATOM 681 C CA . ALA A 1 88 ? 10.387 -4.040 -3.770 1.00 93.06 88 ALA A CA 1
ATOM 682 C C . ALA A 1 88 ? 9.332 -3.339 -2.907 1.00 93.06 88 ALA A C 1
ATOM 684 O O . ALA A 1 88 ? 9.431 -2.149 -2.607 1.00 93.06 88 ALA A O 1
ATOM 685 N N . LEU A 1 89 ? 8.295 -4.080 -2.529 1.00 92.00 89 LEU A N 1
ATOM 686 C CA . LEU A 1 89 ? 7.200 -3.607 -1.690 1.00 92.00 89 LEU A CA 1
ATOM 687 C C . LEU A 1 89 ? 7.169 -4.430 -0.411 1.00 92.00 89 LEU A C 1
ATOM 689 O O . LEU A 1 89 ? 7.094 -5.656 -0.470 1.00 92.00 89 LEU A O 1
ATOM 693 N N . GLU A 1 90 ? 7.148 -3.773 0.742 1.00 91.00 90 GLU A N 1
ATOM 694 C CA . GLU A 1 90 ? 6.967 -4.450 2.021 1.00 91.00 90 GLU A CA 1
ATOM 695 C C . GLU A 1 90 ? 5.711 -3.965 2.728 1.00 91.00 90 GLU A C 1
ATOM 697 O O . GLU A 1 90 ? 5.372 -2.780 2.773 1.00 91.00 90 GLU A O 1
ATOM 702 N N . SER A 1 91 ? 5.021 -4.927 3.320 1.00 89.94 91 SER A N 1
ATOM 703 C CA . SER A 1 91 ? 3.834 -4.742 4.139 1.00 89.94 91 SER A CA 1
ATOM 704 C C . SER A 1 91 ? 4.005 -5.497 5.450 1.00 89.94 91 SER A C 1
ATOM 706 O O . SER A 1 91 ? 4.886 -6.344 5.592 1.00 89.94 91 SER A O 1
ATOM 708 N N . VAL A 1 92 ? 3.077 -5.292 6.381 1.00 83.19 92 VAL A N 1
ATOM 709 C CA . VAL A 1 92 ? 3.011 -6.116 7.600 1.00 83.19 92 VAL A CA 1
ATOM 710 C C . VAL A 1 92 ? 2.703 -7.593 7.335 1.00 83.19 92 VAL A C 1
ATOM 712 O O . VAL A 1 92 ? 2.851 -8.422 8.231 1.00 83.19 92 VAL A O 1
ATOM 715 N N . LYS A 1 93 ? 2.239 -7.942 6.128 1.00 86.94 93 LYS A N 1
ATOM 716 C CA . LYS A 1 93 ? 1.851 -9.314 5.774 1.00 86.94 93 LYS A CA 1
ATOM 717 C C . LYS A 1 93 ? 2.926 -10.052 4.987 1.00 86.94 93 LYS A C 1
ATOM 719 O O . LYS A 1 93 ? 3.067 -11.261 5.153 1.00 86.94 93 LYS A O 1
ATOM 724 N N . ALA A 1 94 ? 3.619 -9.350 4.099 1.00 88.00 94 ALA A N 1
ATOM 725 C CA . ALA A 1 94 ? 4.571 -9.923 3.159 1.00 88.00 94 ALA A CA 1
ATOM 726 C C . ALA A 1 94 ? 5.508 -8.856 2.578 1.00 88.00 94 ALA A C 1
ATOM 728 O O . ALA A 1 94 ? 5.131 -7.687 2.456 1.00 88.00 94 ALA A O 1
ATOM 729 N N . ALA A 1 95 ? 6.684 -9.306 2.146 1.00 91.06 95 ALA A N 1
ATOM 730 C CA . ALA A 1 95 ? 7.529 -8.605 1.188 1.00 91.06 95 ALA A CA 1
ATOM 731 C C . ALA A 1 95 ? 7.284 -9.189 -0.213 1.00 91.06 95 ALA A C 1
ATOM 733 O O . ALA A 1 95 ? 7.119 -10.405 -0.356 1.00 91.06 95 ALA A O 1
ATOM 734 N N . SER A 1 96 ? 7.234 -8.334 -1.229 1.00 91.31 96 SER A N 1
ATOM 735 C CA . SER A 1 96 ? 7.027 -8.718 -2.621 1.00 91.31 96 SER A CA 1
ATOM 736 C C . SER A 1 96 ? 7.935 -7.921 -3.540 1.00 91.31 96 SER A C 1
ATOM 738 O O . SER A 1 96 ? 7.853 -6.694 -3.613 1.00 91.31 96 SER A O 1
ATOM 740 N N . ASP A 1 97 ? 8.732 -8.646 -4.314 1.00 93.81 97 ASP A N 1
ATOM 741 C CA . ASP A 1 97 ? 9.391 -8.098 -5.491 1.00 93.81 97 ASP A CA 1
ATOM 742 C C . ASP A 1 97 ? 8.339 -7.717 -6.537 1.00 93.81 97 ASP A C 1
ATOM 744 O O . ASP A 1 97 ? 7.308 -8.382 -6.670 1.00 93.81 97 ASP A O 1
ATOM 748 N N . THR A 1 98 ? 8.612 -6.648 -7.283 1.00 91.38 98 THR A N 1
ATOM 749 C CA . THR A 1 98 ? 7.802 -6.213 -8.426 1.00 91.38 98 THR A CA 1
ATOM 750 C C . THR A 1 98 ? 8.605 -6.382 -9.708 1.00 91.38 98 THR A C 1
ATOM 752 O O . THR A 1 98 ? 9.744 -5.908 -9.812 1.00 91.38 98 THR A O 1
ATOM 755 N N . TYR A 1 99 ? 8.014 -7.049 -10.698 1.00 92.12 99 TYR A N 1
ATOM 756 C CA . TYR A 1 99 ? 8.682 -7.396 -11.948 1.00 92.12 99 TYR A CA 1
ATOM 757 C C . TYR A 1 99 ? 8.319 -6.421 -13.056 1.00 92.12 99 TYR A C 1
ATOM 759 O O . TYR A 1 99 ? 7.164 -6.039 -13.230 1.00 92.12 99 TYR A O 1
ATOM 767 N N . SER A 1 100 ? 9.313 -6.017 -13.845 1.00 91.06 100 SER A N 1
ATOM 768 C CA . SER A 1 100 ? 9.067 -5.040 -14.893 1.00 91.06 100 SER A CA 1
ATOM 769 C C . SER A 1 100 ? 8.283 -5.700 -16.027 1.00 91.06 100 SER A C 1
ATOM 771 O O . SER A 1 100 ? 8.729 -6.723 -16.557 1.00 91.06 100 SER A O 1
ATOM 773 N N . PRO A 1 101 ? 7.136 -5.149 -16.455 1.00 85.81 101 PRO A N 1
ATOM 774 C CA . PRO A 1 101 ? 6.384 -5.715 -17.569 1.00 85.81 101 PRO A CA 1
ATOM 775 C C . PRO A 1 101 ? 7.045 -5.430 -18.929 1.00 85.81 101 PRO A C 1
ATOM 777 O O . PRO A 1 101 ? 6.651 -6.026 -19.931 1.00 85.81 101 PRO A O 1
ATOM 780 N N . VAL A 1 102 ? 8.047 -4.540 -18.991 1.00 85.56 102 VAL A N 1
ATOM 781 C CA . VAL A 1 102 ? 8.722 -4.106 -20.227 1.00 85.56 102 VAL A CA 1
ATOM 782 C C . VAL A 1 102 ? 10.219 -3.840 -19.995 1.00 85.56 102 VAL A C 1
ATOM 784 O O . VAL A 1 102 ? 10.660 -3.690 -18.863 1.00 85.56 102 VAL A O 1
ATOM 787 N N . SER A 1 103 ? 11.017 -3.758 -21.066 1.00 85.94 103 SER A N 1
ATOM 788 C CA . SER A 1 103 ? 12.446 -3.396 -20.989 1.00 85.94 103 SER A CA 1
ATOM 789 C C . SER A 1 103 ? 12.676 -1.948 -21.438 1.00 85.94 103 SER A C 1
ATOM 791 O O . SER A 1 103 ? 12.574 -1.662 -22.639 1.00 85.94 103 SER A O 1
ATOM 793 N N . ARG A 1 104 ? 12.966 -1.037 -20.497 1.00 85.81 104 ARG A N 1
ATOM 794 C CA . ARG A 1 104 ? 13.144 0.414 -20.731 1.00 85.81 104 ARG A CA 1
ATOM 795 C C . ARG A 1 104 ? 14.001 1.084 -19.652 1.00 85.81 104 ARG A C 1
ATOM 797 O O . ARG A 1 104 ? 14.270 0.487 -18.618 1.00 85.81 104 ARG A O 1
ATOM 804 N N . GLU A 1 105 ? 14.394 2.330 -19.895 1.00 89.38 105 GLU A N 1
ATOM 805 C CA . GLU A 1 105 ? 14.986 3.223 -18.893 1.00 89.38 105 GLU A CA 1
ATOM 806 C C . GLU A 1 105 ? 13.900 3.877 -18.026 1.00 89.38 105 GLU A C 1
ATOM 808 O O . GLU A 1 105 ? 12.862 4.295 -18.545 1.00 89.38 105 GLU A O 1
ATOM 813 N N . VAL A 1 106 ? 14.143 3.960 -16.717 1.00 91.12 106 VAL A N 1
ATOM 814 C CA . VAL A 1 106 ? 13.293 4.672 -15.755 1.00 91.12 106 VAL A CA 1
ATOM 815 C C . VAL A 1 106 ? 13.554 6.168 -15.885 1.00 91.12 106 VAL A C 1
ATOM 817 O O . VAL A 1 106 ? 14.650 6.613 -15.573 1.00 91.12 106 VAL A O 1
ATOM 820 N N . VAL A 1 107 ? 12.566 6.960 -16.302 1.00 86.69 107 VAL A N 1
ATOM 821 C CA . VAL A 1 107 ? 12.733 8.424 -16.419 1.00 86.69 107 VAL A CA 1
ATOM 822 C C . VAL A 1 107 ? 12.045 9.226 -15.314 1.00 86.69 107 VAL A C 1
ATOM 824 O O . VAL A 1 107 ? 12.352 10.397 -15.122 1.00 86.69 107 VAL A O 1
ATOM 827 N N . GLU A 1 108 ? 11.136 8.598 -14.573 1.00 87.12 108 GLU A N 1
ATOM 828 C CA . GLU A 1 108 ? 10.378 9.213 -13.482 1.00 87.12 108 GLU A CA 1
ATOM 829 C C . GLU A 1 108 ? 9.996 8.136 -12.465 1.00 87.12 108 GLU A C 1
ATOM 831 O O . GLU A 1 108 ? 9.732 6.997 -12.861 1.00 87.12 108 GLU A O 1
ATOM 836 N N . VAL A 1 109 ? 9.941 8.505 -11.182 1.00 87.88 109 VAL A N 1
ATOM 837 C CA . VAL A 1 109 ? 9.395 7.679 -10.100 1.00 87.88 109 VAL A CA 1
ATOM 838 C C . VAL A 1 109 ? 8.381 8.464 -9.267 1.00 87.88 109 VAL A C 1
ATOM 840 O O . VAL A 1 109 ? 8.514 9.674 -9.086 1.00 87.88 109 VAL A O 1
ATOM 843 N N . ASN A 1 110 ? 7.372 7.782 -8.719 1.00 85.00 110 ASN A N 1
ATOM 844 C CA . ASN A 1 110 ? 6.382 8.416 -7.844 1.00 85.00 110 ASN A CA 1
ATOM 845 C C . ASN A 1 110 ? 6.940 8.641 -6.428 1.00 85.00 110 ASN A C 1
ATOM 847 O O . ASN A 1 110 ? 6.701 7.848 -5.517 1.00 85.00 110 ASN A O 1
ATOM 851 N N . GLU A 1 111 ? 7.644 9.754 -6.232 1.00 81.25 111 GLU A N 1
ATOM 852 C CA . GLU A 1 111 ? 8.210 10.139 -4.931 1.00 81.25 111 GLU A CA 1
ATOM 853 C C . GLU A 1 111 ? 7.140 10.315 -3.843 1.00 81.25 111 GLU A C 1
ATOM 855 O O . GLU A 1 111 ? 7.404 10.070 -2.673 1.00 81.25 111 GLU A O 1
ATOM 860 N N . LYS A 1 112 ? 5.891 10.633 -4.211 1.00 80.12 112 LYS A N 1
ATOM 861 C CA . LYS A 1 112 ? 4.794 10.845 -3.247 1.00 80.12 112 LYS A CA 1
ATOM 862 C C . LYS A 1 112 ? 4.370 9.578 -2.511 1.00 80.12 112 LYS A C 1
ATOM 864 O O . LYS A 1 112 ? 3.541 9.655 -1.606 1.00 80.12 112 LYS A O 1
ATOM 869 N N . LEU A 1 113 ? 4.887 8.408 -2.890 1.00 78.31 113 LEU A N 1
ATOM 870 C CA . LEU A 1 113 ? 4.654 7.190 -2.123 1.00 78.31 113 LEU A CA 1
ATOM 871 C C . LEU A 1 113 ? 5.186 7.329 -0.697 1.00 78.31 113 LEU A C 1
ATOM 873 O O . LEU A 1 113 ? 4.499 6.901 0.221 1.00 78.31 113 LEU A O 1
ATOM 877 N N . SER A 1 114 ? 6.330 7.985 -0.478 1.00 77.00 114 SER A N 1
ATOM 878 C CA . SER A 1 114 ? 6.869 8.167 0.878 1.00 77.00 114 SER A CA 1
ATOM 879 C C . SER A 1 114 ? 5.939 8.959 1.800 1.00 77.00 114 SER A C 1
ATOM 881 O O . SER A 1 114 ? 5.984 8.776 3.012 1.00 77.00 114 SER A O 1
ATOM 883 N N . ASP A 1 115 ? 5.060 9.787 1.231 1.00 78.88 115 ASP A N 1
ATOM 884 C CA . ASP A 1 115 ? 4.132 10.642 1.975 1.00 78.88 115 ASP A CA 1
ATOM 885 C C . ASP A 1 115 ? 2.863 9.900 2.426 1.00 78.88 115 ASP A C 1
ATOM 887 O O . ASP A 1 115 ? 1.994 10.481 3.086 1.00 78.88 115 ASP A O 1
ATOM 891 N N . LEU A 1 116 ? 2.705 8.621 2.063 1.00 78.88 116 LEU A N 1
ATOM 892 C CA . LEU A 1 116 ? 1.552 7.841 2.497 1.00 78.88 116 LEU A CA 1
ATOM 893 C C . LEU A 1 116 ? 1.560 7.713 4.032 1.00 78.88 116 LEU A C 1
ATOM 895 O O . LEU A 1 116 ? 2.577 7.315 4.598 1.00 78.88 116 LEU A O 1
ATOM 899 N N . PRO A 1 117 ? 0.430 7.965 4.727 1.00 76.69 117 PRO A N 1
ATOM 900 C CA . PRO A 1 117 ? 0.390 7.963 6.191 1.00 76.69 117 PRO A CA 1
ATOM 901 C C . PRO A 1 117 ? 0.920 6.679 6.836 1.00 76.69 117 PRO A C 1
ATOM 903 O O . PRO A 1 117 ? 1.600 6.752 7.855 1.00 76.69 117 PRO A O 1
ATOM 906 N N . GLY A 1 118 ? 0.639 5.518 6.233 1.00 79.44 118 GLY A N 1
ATOM 907 C CA . GLY A 1 118 ? 1.155 4.229 6.705 1.00 79.44 118 GLY A CA 1
ATOM 908 C C . GLY A 1 118 ? 2.678 4.123 6.599 1.00 79.44 118 GLY A C 1
ATOM 909 O O . GLY A 1 118 ? 3.323 3.664 7.537 1.00 79.44 118 GLY A O 1
ATOM 910 N N . LEU A 1 119 ? 3.267 4.641 5.516 1.00 81.81 119 LEU A N 1
ATOM 911 C CA . LEU A 1 119 ? 4.719 4.672 5.316 1.00 81.81 119 LEU A CA 1
ATOM 912 C C . LEU A 1 119 ? 5.396 5.683 6.247 1.00 81.81 119 LEU A C 1
ATOM 914 O O . LEU A 1 119 ? 6.382 5.352 6.903 1.00 81.81 119 LEU A O 1
ATOM 918 N N . GLN A 1 120 ? 4.826 6.881 6.389 1.00 84.75 120 GLN A N 1
ATOM 919 C CA . GLN A 1 120 ? 5.333 7.897 7.312 1.00 84.75 120 GLN A CA 1
ATOM 920 C C . GLN A 1 120 ? 5.280 7.428 8.772 1.00 84.75 120 GLN A C 1
ATOM 922 O O . GLN A 1 120 ? 6.205 7.694 9.540 1.00 84.75 120 GLN A O 1
ATOM 927 N N . TRP A 1 121 ? 4.209 6.724 9.151 1.00 84.75 121 TRP A N 1
ATOM 928 C CA . TRP A 1 121 ? 4.072 6.107 10.467 1.00 84.75 121 TRP A CA 1
ATOM 929 C C . TRP A 1 121 ? 5.096 4.990 10.673 1.00 84.75 121 TRP A C 1
ATOM 931 O O . TRP A 1 121 ? 5.809 4.985 11.674 1.00 84.75 121 TRP A O 1
ATOM 941 N N . ALA A 1 122 ? 5.203 4.059 9.723 1.00 85.25 122 ALA A N 1
ATOM 942 C CA . ALA A 1 122 ? 6.139 2.942 9.796 1.00 85.25 122 ALA A CA 1
ATOM 943 C C . ALA A 1 122 ? 7.592 3.421 9.953 1.00 85.25 122 ALA A C 1
ATOM 945 O O . ALA A 1 122 ? 8.334 2.867 10.767 1.00 85.25 122 ALA A O 1
ATOM 946 N N . ALA A 1 123 ? 7.970 4.495 9.252 1.00 87.56 123 ALA A N 1
ATOM 947 C CA . ALA A 1 123 ? 9.297 5.098 9.335 1.00 87.56 123 ALA A CA 1
ATOM 948 C C . ALA A 1 123 ? 9.655 5.607 10.745 1.00 87.56 123 ALA A C 1
ATOM 950 O O . ALA A 1 123 ? 10.823 5.566 11.130 1.00 87.56 123 ALA A O 1
ATOM 951 N N . THR A 1 124 ? 8.676 6.066 11.533 1.00 90.44 124 THR A N 1
ATOM 952 C CA . THR A 1 124 ? 8.902 6.569 12.901 1.00 90.44 124 THR A CA 1
ATOM 953 C C . THR A 1 124 ? 8.579 5.550 13.994 1.00 90.44 124 THR A C 1
ATOM 955 O O . THR A 1 124 ? 8.942 5.767 15.149 1.00 90.44 124 THR A O 1
ATOM 958 N N . ASN A 1 125 ? 7.913 4.443 13.650 1.00 87.88 125 ASN A N 1
ATOM 959 C CA . ASN A 1 125 ? 7.351 3.484 14.603 1.00 87.88 125 ASN A CA 1
ATOM 960 C C . ASN A 1 125 ? 7.791 2.041 14.301 1.00 87.88 125 ASN A C 1
ATOM 962 O O . ASN A 1 125 ? 6.973 1.119 14.350 1.00 87.88 125 ASN A O 1
ATOM 966 N N . GLU A 1 126 ? 9.074 1.853 13.979 1.00 88.56 126 GLU A N 1
ATOM 967 C CA . GLU A 1 126 ? 9.731 0.540 13.834 1.00 88.56 126 GLU A CA 1
ATOM 968 C C . GLU A 1 126 ? 9.020 -0.411 12.849 1.00 88.56 126 GLU A C 1
ATOM 970 O O . GLU A 1 126 ? 8.916 -1.613 13.085 1.00 88.56 126 GLU A O 1
ATOM 975 N N . GLY A 1 127 ? 8.478 0.123 11.749 1.00 83.62 127 GLY A N 1
ATOM 976 C CA . GLY A 1 127 ? 7.779 -0.681 10.741 1.00 83.62 127 GLY A CA 1
ATOM 977 C C . GLY A 1 127 ? 6.393 -1.183 11.167 1.00 83.62 127 GLY A C 1
ATOM 978 O O . GLY A 1 127 ? 5.810 -2.029 10.489 1.00 83.62 127 GLY A O 1
ATOM 979 N N . SER A 1 128 ? 5.844 -0.699 12.287 1.00 86.25 128 SER A N 1
ATOM 980 C CA . SER A 1 128 ? 4.491 -1.069 12.719 1.00 86.25 128 SER A CA 1
ATOM 981 C C . SER A 1 128 ? 3.412 -0.505 11.786 1.00 86.25 128 SER A C 1
ATOM 983 O O . SER A 1 128 ? 3.563 0.577 11.228 1.00 86.25 128 SER A O 1
ATOM 985 N N . SER A 1 129 ? 2.290 -1.219 11.645 1.00 86.19 129 SER A N 1
ATOM 986 C CA . SER A 1 129 ? 1.117 -0.727 10.905 1.00 86.19 129 SER A CA 1
ATOM 987 C C . SER A 1 129 ? 0.399 0.376 11.687 1.00 86.19 129 SER A C 1
ATOM 989 O O . SER A 1 129 ? 0.129 0.236 12.892 1.00 86.19 129 SER A O 1
ATOM 991 N N . LEU A 1 130 ? 0.035 1.453 10.985 1.00 82.75 130 LEU A N 1
ATOM 992 C CA . LEU A 1 130 ? -0.806 2.513 11.531 1.00 82.75 130 LEU A CA 1
ATOM 993 C C . LEU A 1 130 ? -2.211 1.977 11.813 1.00 82.75 130 LEU A C 1
ATOM 995 O O . LEU A 1 130 ? -2.764 2.229 12.886 1.00 82.75 130 LEU A O 1
ATOM 999 N N . LEU A 1 131 ? -2.780 1.205 10.879 1.00 82.38 131 LEU A N 1
ATOM 1000 C CA . LEU A 1 131 ? -4.134 0.666 10.999 1.00 82.38 131 LEU A CA 1
ATOM 1001 C C . LEU A 1 131 ? -4.278 -0.274 12.202 1.00 82.38 131 LEU A C 1
ATOM 1003 O O . LEU A 1 131 ? -5.250 -0.162 12.954 1.00 82.38 131 LEU A O 1
ATOM 1007 N N . ASP A 1 132 ? -3.313 -1.165 12.422 1.00 84.81 132 ASP A N 1
ATOM 1008 C CA . ASP A 1 132 ? -3.321 -2.083 13.563 1.00 84.81 132 ASP A CA 1
ATOM 1009 C C . ASP A 1 132 ? -3.167 -1.329 14.883 1.00 84.81 132 ASP A C 1
ATOM 1011 O O . ASP A 1 132 ? -3.866 -1.627 15.855 1.00 84.81 132 ASP A O 1
ATOM 1015 N N . SER A 1 133 ? -2.278 -0.335 14.924 1.00 86.25 133 SER A N 1
ATOM 1016 C CA . SER A 1 133 ? -2.059 0.498 16.111 1.00 86.25 133 SER A CA 1
ATOM 1017 C C . SER A 1 133 ? -3.318 1.286 16.476 1.00 86.25 133 SER A C 1
ATOM 1019 O O . SER A 1 133 ? -3.759 1.265 17.626 1.00 86.25 133 SER A O 1
ATOM 1021 N N . MET A 1 134 ? -3.958 1.904 15.484 1.00 84.25 134 MET A N 1
ATOM 1022 C CA . MET A 1 134 ? -5.222 2.615 15.648 1.00 84.25 134 MET A CA 1
ATOM 1023 C C . MET A 1 134 ? -6.350 1.673 16.092 1.00 84.25 134 MET A C 1
ATOM 1025 O O . MET A 1 134 ? -7.089 1.981 17.026 1.00 84.25 134 MET A O 1
ATOM 1029 N N . THR A 1 135 ? -6.457 0.496 15.471 1.00 86.00 135 THR A N 1
ATOM 1030 C CA . THR A 1 135 ? -7.476 -0.506 15.816 1.00 86.00 135 THR A CA 1
ATOM 1031 C C . THR A 1 135 ? -7.308 -0.995 17.252 1.00 86.00 135 THR A C 1
ATOM 1033 O O . THR A 1 135 ? -8.295 -1.090 17.981 1.00 86.00 135 THR A O 1
ATOM 1036 N N . LYS A 1 136 ? -6.070 -1.255 17.694 1.00 87.81 136 LYS A N 1
ATOM 1037 C CA . LYS A 1 136 ? -5.768 -1.633 19.083 1.00 87.81 136 LYS A CA 1
ATOM 1038 C C . LYS A 1 136 ? -6.164 -0.534 20.065 1.00 87.81 136 LYS A C 1
ATOM 1040 O O . LYS A 1 136 ? -6.858 -0.827 21.033 1.00 87.81 136 LYS A O 1
ATOM 1045 N N . ALA A 1 137 ? -5.801 0.720 19.789 1.00 87.50 137 ALA A N 1
ATOM 1046 C CA . ALA A 1 137 ? -6.157 1.849 20.649 1.00 87.50 137 ALA A CA 1
ATOM 1047 C C . ALA A 1 137 ? -7.682 2.004 20.801 1.00 87.50 137 ALA A C 1
ATOM 1049 O O . ALA A 1 137 ? -8.189 2.209 21.904 1.00 87.50 137 ALA A O 1
ATOM 1050 N N . ILE A 1 138 ? -8.440 1.841 19.711 1.00 84.38 138 ILE A N 1
ATOM 1051 C CA . ILE A 1 138 ? -9.908 1.867 19.762 1.00 84.38 138 ILE A CA 1
ATOM 1052 C C . ILE A 1 138 ? -10.439 0.661 20.558 1.00 84.38 138 ILE A C 1
ATOM 1054 O O . ILE A 1 138 ? -11.293 0.828 21.432 1.00 84.38 138 ILE A O 1
ATOM 1058 N N . ASP A 1 139 ? -9.921 -0.547 20.313 1.00 90.19 139 ASP A N 1
ATOM 1059 C CA . ASP A 1 139 ? -10.336 -1.774 21.010 1.00 90.19 139 ASP A CA 1
ATOM 1060 C C . ASP A 1 139 ? -10.070 -1.736 22.522 1.00 90.19 139 ASP A C 1
ATOM 1062 O O . ASP A 1 139 ? -10.851 -2.271 23.316 1.00 90.19 139 ASP A O 1
ATOM 1066 N N . GLU A 1 140 ? -9.023 -1.047 22.966 1.00 89.38 140 GLU A N 1
ATOM 1067 C CA . GLU A 1 140 ? -8.768 -0.812 24.386 1.00 89.38 140 GLU A CA 1
ATOM 1068 C C . GLU A 1 140 ? -9.898 -0.026 25.060 1.00 89.38 140 GLU A C 1
ATOM 1070 O O . GLU A 1 140 ? -10.314 -0.383 26.166 1.00 89.38 140 GLU A O 1
ATOM 1075 N N . VAL A 1 141 ? -10.448 0.975 24.368 1.00 86.69 141 VAL A N 1
ATOM 1076 C CA . VAL A 1 141 ? -11.479 1.878 24.896 1.00 86.69 141 VAL A CA 1
ATOM 1077 C C . VAL A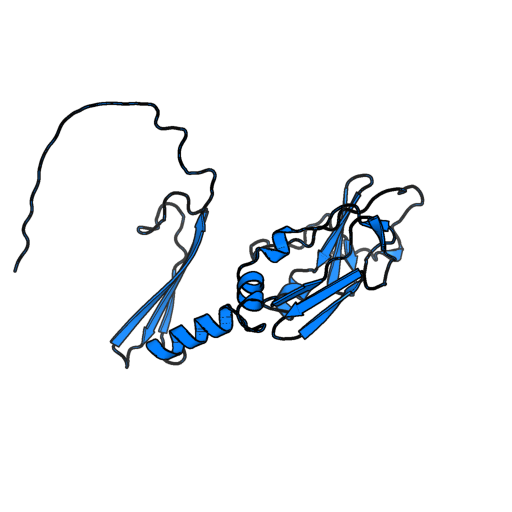 1 141 ? -12.885 1.284 24.804 1.00 86.69 141 VAL A C 1
ATOM 1079 O O . VAL A 1 141 ? -13.684 1.456 25.736 1.00 86.69 141 VAL A O 1
ATOM 1082 N N . ILE A 1 142 ? -13.201 0.626 23.682 1.00 90.62 142 ILE A N 1
ATOM 1083 C CA . ILE A 1 142 ? -14.578 0.249 23.332 1.00 90.62 142 ILE A CA 1
ATOM 1084 C C . ILE A 1 142 ? -14.811 -1.254 23.201 1.00 90.62 142 ILE A C 1
ATOM 1086 O O . ILE A 1 142 ? -15.967 -1.665 23.190 1.00 90.62 142 ILE A O 1
ATOM 1090 N N . LYS A 1 143 ? -13.756 -2.080 23.149 1.00 92.56 143 LYS A N 1
ATOM 1091 C CA . LYS A 1 143 ? -13.839 -3.526 22.871 1.00 92.56 143 LYS A CA 1
ATOM 1092 C C . LYS A 1 143 ? -14.643 -3.782 21.594 1.00 92.56 143 LYS A C 1
ATOM 1094 O O . LYS A 1 143 ? -15.813 -4.161 21.644 1.00 92.56 143 LYS A O 1
ATOM 1099 N N . ILE A 1 144 ? -14.012 -3.558 20.442 1.00 89.44 144 ILE A N 1
ATOM 1100 C CA . ILE A 1 144 ? -14.622 -3.571 19.102 1.00 89.44 144 ILE A CA 1
ATOM 1101 C C . ILE A 1 144 ? -15.390 -4.872 18.855 1.00 89.44 144 ILE A C 1
ATOM 1103 O O . ILE A 1 144 ? -16.493 -4.839 18.320 1.00 89.44 144 ILE A O 1
ATOM 1107 N N . LYS A 1 145 ? -14.860 -6.018 19.304 1.00 91.88 145 LYS A N 1
ATOM 1108 C CA . LYS A 1 145 ? -15.517 -7.333 19.145 1.00 91.88 145 LYS A CA 1
ATOM 1109 C C . LYS A 1 145 ? -16.875 -7.452 19.849 1.00 91.88 145 LYS A C 1
ATOM 1111 O O . LYS A 1 145 ? -17.639 -8.359 19.540 1.00 91.88 145 LYS A O 1
ATOM 1116 N N . GLU A 1 146 ? -17.155 -6.574 20.805 1.00 94.69 146 GLU A N 1
ATOM 1117 C CA . GLU A 1 146 ? -18.411 -6.521 21.558 1.00 94.69 146 GLU A CA 1
ATOM 1118 C C . GLU A 1 146 ? -19.311 -5.353 21.124 1.00 94.69 146 GLU A C 1
ATOM 1120 O O . GLU A 1 146 ? -20.315 -5.068 21.782 1.00 94.69 146 GLU A O 1
ATOM 1125 N N . CYS A 1 147 ? -18.942 -4.656 20.047 1.00 93.19 147 CYS A N 1
ATOM 1126 C CA . CYS A 1 147 ? -19.687 -3.515 19.537 1.00 93.19 147 CYS A CA 1
ATOM 1127 C C . CYS A 1 147 ? -20.691 -3.920 18.461 1.00 93.19 147 CYS A C 1
ATOM 1129 O O . CYS A 1 147 ? -20.380 -4.705 17.566 1.00 93.19 147 CYS A O 1
ATOM 1131 N N . ASP A 1 148 ? -21.849 -3.266 18.486 1.00 92.12 148 ASP A N 1
ATOM 1132 C CA . ASP A 1 148 ? -22.662 -3.099 17.288 1.00 92.12 148 ASP A CA 1
ATOM 1133 C C . ASP A 1 148 ? -21.998 -2.006 16.430 1.00 92.12 148 ASP A C 1
ATOM 1135 O O . ASP A 1 148 ? -21.761 -0.894 16.919 1.00 92.12 148 ASP A O 1
ATOM 1139 N N . ILE A 1 149 ? -21.661 -2.325 15.177 1.00 88.44 149 ILE A N 1
ATOM 1140 C CA . ILE A 1 149 ? -20.983 -1.406 14.251 1.00 88.44 149 ILE A CA 1
ATOM 1141 C C . ILE A 1 149 ? -22.005 -0.862 13.258 1.00 88.44 149 ILE A C 1
ATOM 1143 O O . ILE A 1 149 ? -22.643 -1.624 12.534 1.00 88.44 149 ILE A O 1
ATOM 1147 N N . TYR A 1 150 ? -22.119 0.459 13.199 1.00 83.75 150 TYR A N 1
ATOM 1148 C CA . TYR A 1 150 ? -22.966 1.163 12.244 1.00 83.75 150 TYR A CA 1
ATOM 1149 C C . TYR A 1 150 ? -22.084 1.971 11.301 1.00 83.75 150 TYR A C 1
ATOM 1151 O O . TYR A 1 150 ? -21.167 2.656 11.747 1.00 83.75 150 TYR A O 1
ATOM 1159 N N . SER A 1 151 ? -22.366 1.908 10.004 1.00 82.19 151 SER A N 1
ATOM 1160 C CA . SER A 1 151 ? -21.707 2.734 8.994 1.00 82.19 151 SER A CA 1
ATOM 1161 C C . SER A 1 151 ? -22.681 3.774 8.459 1.00 82.19 151 SER A C 1
ATOM 1163 O O . SER A 1 151 ? -23.812 3.437 8.108 1.00 82.19 151 SER A O 1
ATOM 1165 N N . TYR A 1 152 ? -22.218 5.011 8.349 1.00 72.31 152 TYR A N 1
ATOM 1166 C CA . TYR A 1 152 ? -22.929 6.110 7.716 1.00 72.31 152 TYR A CA 1
ATOM 1167 C C . TYR A 1 152 ? -22.049 6.689 6.607 1.00 72.31 152 TYR A C 1
ATOM 1169 O O . TYR A 1 152 ? -20.933 7.149 6.862 1.00 72.31 152 TYR A O 1
ATOM 1177 N N . ASN A 1 153 ? -22.552 6.627 5.376 1.00 68.62 153 ASN A N 1
ATOM 1178 C CA . ASN A 1 153 ? -21.962 7.285 4.218 1.00 68.62 153 ASN A CA 1
ATOM 1179 C C . ASN A 1 153 ? -22.959 8.355 3.754 1.00 68.62 153 ASN A C 1
ATOM 1181 O O . ASN A 1 153 ? -23.946 7.996 3.109 1.00 68.62 153 ASN A O 1
ATOM 1185 N N . PRO A 1 154 ? -22.792 9.613 4.178 1.00 61.91 154 PRO A N 1
ATOM 1186 C CA . PRO A 1 154 ? -23.703 10.668 3.778 1.00 61.91 154 PRO A CA 1
ATOM 1187 C C . PRO A 1 154 ? -23.535 11.007 2.297 1.00 61.91 154 PRO A C 1
ATOM 1189 O O . PRO A 1 154 ? -22.412 11.115 1.806 1.00 61.91 154 PRO A O 1
ATOM 1192 N N . ASP A 1 155 ? -24.645 11.272 1.611 1.00 59.53 155 ASP A N 1
ATOM 1193 C CA . ASP A 1 155 ? -24.596 12.056 0.376 1.00 59.53 155 ASP A CA 1
ATOM 1194 C C . ASP A 1 155 ? -24.108 13.478 0.717 1.00 59.53 155 ASP A C 1
ATOM 1196 O O . ASP A 1 155 ? -24.455 14.006 1.779 1.00 59.53 155 ASP A O 1
ATOM 1200 N N . SER A 1 156 ? -23.296 14.094 -0.156 1.00 58.03 156 SER A N 1
ATOM 1201 C CA . SER A 1 156 ? -22.563 15.350 0.122 1.00 58.03 156 SER A CA 1
ATOM 1202 C C . SER A 1 156 ? -23.430 16.474 0.686 1.00 58.03 156 SER A C 1
ATOM 1204 O O . SER A 1 156 ? -22.960 17.272 1.486 1.00 58.03 156 SER A O 1
ATOM 1206 N N . ASP A 1 157 ? -24.704 16.521 0.310 1.00 59.12 157 ASP A N 1
ATOM 1207 C CA . ASP A 1 157 ? -25.598 17.625 0.659 1.00 59.12 157 ASP A CA 1
ATOM 1208 C C . ASP A 1 157 ? -26.392 17.362 1.954 1.00 59.12 157 ASP A C 1
ATOM 1210 O O . ASP A 1 157 ? -27.119 18.233 2.429 1.00 59.12 157 ASP A O 1
ATOM 1214 N N . ALA A 1 158 ? -26.258 16.165 2.538 1.00 58.19 158 ALA A N 1
ATOM 1215 C CA . ALA A 1 158 ? -27.011 15.706 3.704 1.00 58.19 158 ALA A CA 1
ATOM 1216 C C . ALA A 1 158 ? -26.129 15.313 4.906 1.00 58.19 158 ALA A C 1
ATOM 1218 O O . ALA A 1 158 ? -26.663 14.818 5.900 1.00 58.19 158 ALA A O 1
ATOM 1219 N N . ASP A 1 159 ? -24.803 15.511 4.859 1.00 64.56 159 ASP A N 1
ATOM 1220 C CA . ASP A 1 159 ? -23.934 15.331 6.034 1.00 64.56 159 ASP A CA 1
ATOM 1221 C C . ASP A 1 159 ? -23.991 16.582 6.934 1.00 64.56 159 ASP A C 1
ATOM 1223 O O . ASP A 1 159 ? -23.373 17.597 6.602 1.00 64.56 159 ASP A O 1
ATOM 1227 N N . PRO A 1 160 ? -24.664 16.544 8.102 1.00 64.75 160 PRO A N 1
ATOM 1228 C CA . PRO A 1 160 ? -24.685 17.677 9.032 1.00 64.75 160 PRO A CA 1
ATOM 1229 C C . PRO A 1 160 ? -23.309 17.977 9.639 1.00 64.75 160 PRO A C 1
ATOM 1231 O O . PRO A 1 160 ? -23.153 18.945 10.378 1.00 64.75 160 PRO A O 1
ATOM 1234 N N . VAL A 1 161 ? -22.316 17.134 9.366 1.00 62.50 161 VAL A N 1
ATOM 1235 C CA . VAL A 1 161 ? -20.965 17.244 9.893 1.00 62.50 161 VAL A CA 1
ATOM 1236 C C . VAL A 1 161 ? -19.941 17.341 8.753 1.00 62.50 161 VAL A C 1
ATOM 1238 O O . VAL A 1 161 ? -18.767 17.036 8.972 1.00 62.50 161 VAL A O 1
ATOM 1241 N N . LEU A 1 162 ? -20.353 17.706 7.531 1.00 63.81 162 LEU A N 1
ATOM 1242 C CA . LEU A 1 162 ? -19.415 17.857 6.421 1.00 63.81 162 LEU A CA 1
ATOM 1243 C C . LEU A 1 162 ? -18.413 18.972 6.733 1.00 63.81 162 LEU A C 1
ATOM 1245 O O . LEU A 1 162 ? -18.783 20.137 6.871 1.00 63.81 162 LEU A O 1
ATOM 1249 N N . GLU A 1 163 ? -17.132 18.624 6.796 1.00 64.44 163 GLU A N 1
ATOM 1250 C CA . GLU A 1 163 ? -16.073 19.629 6.804 1.00 64.44 163 GLU A CA 1
ATOM 1251 C C . GLU A 1 163 ? -16.074 20.375 5.467 1.00 64.44 163 GLU A C 1
ATOM 1253 O O . GLU A 1 163 ? -16.171 19.759 4.400 1.00 64.44 163 GLU A O 1
ATOM 1258 N N . LYS A 1 164 ? -15.968 21.709 5.502 1.00 64.44 164 LYS A N 1
ATOM 1259 C CA . LYS A 1 164 ? -15.999 22.537 4.289 1.00 64.44 164 LYS A CA 1
ATOM 1260 C C . LYS A 1 164 ? -14.885 22.083 3.341 1.00 64.44 164 LYS A C 1
ATOM 1262 O O . LYS A 1 164 ? -13.705 22.160 3.671 1.00 64.44 164 LYS A O 1
ATOM 1267 N N . GLY A 1 165 ? -15.265 21.610 2.153 1.00 62.69 165 GLY A N 1
ATOM 1268 C CA . GLY A 1 165 ? -14.314 21.091 1.167 1.00 62.69 165 GLY A CA 1
ATOM 1269 C C . GLY A 1 165 ? -14.004 19.595 1.265 1.00 62.69 165 GLY A C 1
ATOM 1270 O O . GLY A 1 165 ? -13.097 19.128 0.574 1.00 62.69 165 GLY A O 1
ATOM 1271 N N . ALA A 1 166 ? -14.724 18.832 2.093 1.00 63.09 166 ALA A N 1
ATOM 1272 C CA . ALA A 1 166 ? -14.641 17.377 2.086 1.00 63.09 166 ALA A CA 1
ATOM 1273 C C . ALA A 1 166 ? -15.180 16.807 0.760 1.00 63.09 166 ALA A C 1
ATOM 1275 O O . ALA A 1 166 ? -16.320 17.051 0.377 1.00 63.09 166 ALA A O 1
ATOM 1276 N N . ILE A 1 167 ? -14.339 16.049 0.057 1.00 67.50 167 ILE A N 1
ATOM 1277 C CA . ILE A 1 167 ? -14.664 15.348 -1.192 1.00 67.50 167 ILE A CA 1
ATOM 1278 C C . ILE A 1 167 ? -15.442 14.062 -0.883 1.00 67.50 167 ILE A C 1
ATOM 1280 O O . ILE A 1 167 ? -16.355 13.691 -1.612 1.00 67.50 167 ILE A O 1
ATOM 1284 N N . TRP A 1 168 ? -15.061 13.370 0.192 1.00 68.81 168 TRP A N 1
ATOM 1285 C CA . TRP A 1 168 ? -15.726 12.166 0.686 1.00 68.81 168 TRP A CA 1
ATOM 1286 C C . TRP A 1 168 ? -15.491 12.008 2.188 1.00 68.81 168 TRP A C 1
ATOM 1288 O O . TRP A 1 168 ? -14.474 12.474 2.712 1.00 68.81 168 TRP A O 1
ATOM 1298 N N . SER A 1 169 ? -16.405 11.317 2.874 1.00 66.31 169 SER A N 1
ATOM 1299 C CA . SER A 1 169 ? -16.267 10.934 4.280 1.00 66.31 169 SER A CA 1
ATOM 1300 C C . SER A 1 169 ? -16.852 9.537 4.538 1.00 66.31 169 SER A C 1
ATOM 1302 O O . SER A 1 169 ? -17.843 9.136 3.941 1.00 66.31 169 SER A O 1
ATOM 1304 N N . PHE A 1 170 ? -16.230 8.784 5.442 1.00 66.69 170 PHE A N 1
ATOM 1305 C CA . PHE A 1 170 ? -16.740 7.532 5.995 1.00 66.69 170 PHE A CA 1
ATOM 1306 C C . PHE A 1 170 ? -16.866 7.690 7.493 1.00 66.69 170 PHE A C 1
ATOM 1308 O O . PHE A 1 170 ? -15.890 8.020 8.171 1.00 66.69 170 PHE A O 1
ATOM 1315 N N . ASN A 1 171 ? -18.057 7.412 8.007 1.00 78.38 171 ASN A N 1
ATOM 1316 C CA . ASN A 1 171 ? -18.340 7.472 9.427 1.00 78.38 171 ASN A CA 1
ATOM 1317 C C . ASN A 1 171 ? -18.707 6.080 9.930 1.00 78.38 171 ASN A C 1
ATOM 1319 O O . ASN A 1 171 ? -19.647 5.456 9.438 1.00 78.38 171 ASN A O 1
ATOM 1323 N N . TYR A 1 172 ? -17.984 5.609 10.937 1.00 81.50 172 TYR A N 1
ATOM 1324 C CA . TYR A 1 172 ? -18.301 4.398 11.677 1.00 81.50 172 TYR A CA 1
ATOM 1325 C C . TYR A 1 172 ? -18.653 4.758 13.112 1.00 81.50 172 TYR A C 1
ATOM 1327 O O . TYR A 1 172 ? -17.948 5.530 13.756 1.00 81.50 172 TYR A O 1
ATOM 1335 N N . TYR A 1 173 ? -19.717 4.159 13.630 1.00 86.19 173 TYR A N 1
ATOM 1336 C CA . TYR A 1 173 ? -20.107 4.257 15.028 1.00 86.19 173 TYR A CA 1
ATOM 1337 C C . TYR A 1 173 ? -20.015 2.875 15.661 1.00 86.19 173 TYR A C 1
ATOM 1339 O O . TYR A 1 173 ? -20.658 1.927 15.214 1.00 86.19 173 TYR A O 1
ATOM 1347 N N . PHE A 1 174 ? -19.220 2.773 16.719 1.00 88.44 174 PHE A N 1
ATOM 1348 C CA . PHE A 1 174 ? -19.033 1.567 17.511 1.00 88.44 174 PHE A CA 1
ATOM 1349 C C . PHE A 1 174 ? -19.806 1.735 18.811 1.00 88.44 174 PHE A C 1
ATOM 1351 O O . PHE A 1 174 ? -19.403 2.513 19.679 1.00 88.44 174 PHE A O 1
ATOM 1358 N N . TYR A 1 175 ? -20.928 1.031 18.947 1.00 92.12 175 TYR A N 1
ATOM 1359 C CA . TYR A 1 175 ? -21.728 1.056 20.165 1.00 92.12 175 TYR A CA 1
ATOM 1360 C C . TYR A 1 175 ? -21.497 -0.208 20.984 1.00 92.12 175 TYR A C 1
ATOM 1362 O O . TYR A 1 175 ? -21.915 -1.298 20.598 1.00 92.12 175 TYR A O 1
ATOM 1370 N N . ASN A 1 176 ? -20.883 -0.057 22.157 1.00 93.69 176 ASN A N 1
ATOM 1371 C CA . ASN A 1 176 ? -20.761 -1.145 23.115 1.00 93.69 176 ASN A CA 1
ATOM 1372 C C . ASN A 1 176 ? -21.850 -1.022 24.189 1.00 93.69 176 ASN A C 1
ATOM 1374 O O . ASN A 1 176 ? -21.774 -0.175 25.086 1.00 93.69 176 ASN A O 1
ATOM 1378 N N . ARG A 1 177 ? -22.849 -1.913 24.130 1.00 93.88 177 ARG A N 1
ATOM 1379 C CA . ARG A 1 177 ? -23.971 -1.961 25.087 1.00 93.88 177 ARG A CA 1
ATOM 1380 C C . ARG A 1 177 ? -23.524 -2.207 26.524 1.00 93.88 177 ARG A C 1
ATOM 1382 O O . ARG A 1 177 ? -24.082 -1.606 27.439 1.00 93.88 177 ARG A O 1
ATOM 1389 N N . LYS A 1 178 ? -22.529 -3.076 26.731 1.00 94.56 178 LYS A N 1
ATOM 1390 C CA . LYS A 1 178 ? -22.057 -3.450 28.073 1.00 94.56 178 LYS A CA 1
ATOM 1391 C C . LYS A 1 178 ? -21.312 -2.301 28.740 1.00 94.56 178 LYS A C 1
ATOM 1393 O O . LYS A 1 178 ? -21.529 -2.038 29.918 1.00 94.56 178 LYS A O 1
ATOM 1398 N N . LEU A 1 179 ? -20.479 -1.597 27.974 1.00 93.19 179 LEU A N 1
ATOM 1399 C CA . LEU A 1 179 ? -19.751 -0.421 28.453 1.00 93.19 179 LEU A CA 1
ATOM 1400 C C . LEU A 1 179 ? -20.615 0.848 28.468 1.00 93.19 179 LEU A C 1
ATOM 1402 O O . LEU A 1 179 ? -20.204 1.839 29.064 1.00 93.19 179 LEU A O 1
ATOM 1406 N N . LYS A 1 180 ? -21.794 0.825 27.827 1.00 93.12 180 LYS A N 1
ATOM 1407 C CA . LYS A 1 180 ? -22.662 1.992 27.588 1.00 93.12 180 LYS A CA 1
ATOM 1408 C C . LYS A 1 180 ? -21.905 3.150 26.929 1.00 93.12 180 LYS A C 1
ATOM 1410 O O . LYS A 1 180 ? -22.046 4.303 27.325 1.00 93.12 180 LYS A O 1
ATOM 1415 N N . ARG A 1 181 ? -21.076 2.833 25.934 1.00 90.50 181 ARG A N 1
ATOM 1416 C CA . ARG A 1 181 ? -20.211 3.795 25.237 1.00 90.50 181 ARG A CA 1
ATOM 1417 C C . ARG A 1 181 ? -20.454 3.757 23.736 1.00 90.50 181 ARG A C 1
ATOM 1419 O O . ARG A 1 181 ? -20.733 2.694 23.184 1.00 90.50 181 ARG A O 1
ATOM 1426 N N . VAL A 1 182 ? -20.293 4.912 23.100 1.00 88.75 182 VAL A N 1
ATOM 1427 C CA . VAL A 1 182 ? -20.255 5.067 21.644 1.00 88.75 182 VAL A CA 1
ATOM 1428 C C . VAL A 1 182 ? -18.923 5.711 21.278 1.00 88.75 18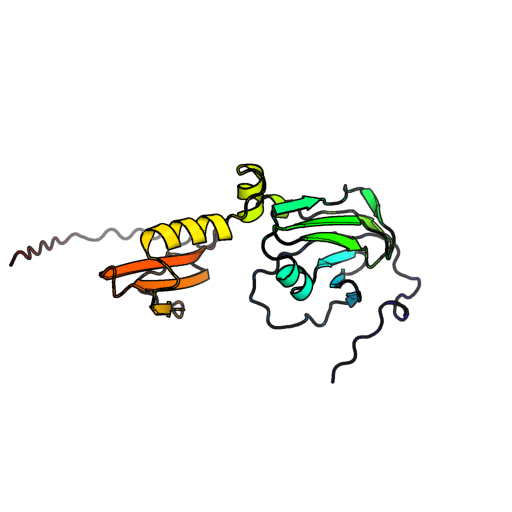2 VAL A C 1
ATOM 1430 O O . VAL A 1 182 ? -18.541 6.706 21.887 1.00 88.75 182 VAL A O 1
ATOM 1433 N N . VAL A 1 183 ? -18.225 5.151 20.294 1.00 86.12 183 VAL A N 1
ATOM 1434 C CA . VAL A 1 183 ? -17.061 5.780 19.657 1.00 86.12 183 VAL A CA 1
ATOM 1435 C C . VAL A 1 183 ? -17.397 6.027 18.192 1.00 86.12 183 VAL A C 1
ATOM 1437 O O . VAL A 1 183 ? -17.842 5.106 17.510 1.00 86.12 183 VAL A O 1
ATOM 1440 N N . SER A 1 184 ? -17.189 7.250 17.704 1.00 83.31 184 SER A N 1
ATOM 1441 C CA . SER A 1 184 ? -17.271 7.567 16.277 1.00 83.31 184 SER A CA 1
ATOM 1442 C C . SER A 1 184 ? -15.870 7.614 15.673 1.00 83.31 184 SER A C 1
ATOM 1444 O O . SER A 1 184 ? -15.021 8.368 16.145 1.00 83.31 184 SER A O 1
ATOM 1446 N N . PHE A 1 185 ? -15.636 6.838 14.619 1.00 79.50 185 PHE A N 1
ATOM 1447 C CA . PHE A 1 185 ? -14.447 6.934 13.781 1.00 79.50 185 PHE A CA 1
ATOM 1448 C C . PHE A 1 185 ? -14.821 7.554 12.439 1.00 79.50 185 PHE A C 1
ATOM 1450 O O . PHE A 1 185 ? -15.719 7.064 11.753 1.00 79.50 185 PHE A O 1
ATOM 1457 N N . ARG A 1 186 ? -14.116 8.618 12.060 1.00 77.19 186 ARG A N 1
ATOM 1458 C CA . ARG A 1 186 ? -14.326 9.320 10.799 1.00 77.19 186 ARG A CA 1
ATOM 1459 C C . ARG A 1 186 ? -13.038 9.355 10.000 1.00 77.19 186 ARG A C 1
ATOM 1461 O O . ARG A 1 186 ? -12.009 9.789 10.507 1.00 77.19 186 ARG A O 1
ATOM 1468 N N . CYS A 1 187 ? -13.129 8.973 8.735 1.00 72.88 187 CYS A N 1
ATOM 1469 C CA . CYS A 1 187 ? -12.082 9.197 7.749 1.00 72.88 187 CYS A CA 1
ATOM 1470 C C . CYS A 1 187 ? -12.664 10.039 6.618 1.00 72.88 187 CYS A C 1
ATOM 1472 O O . CYS A 1 187 ? -13.751 9.737 6.139 1.00 72.88 187 CYS A O 1
ATOM 1474 N N . TYR A 1 188 ? -11.983 11.101 6.207 1.00 66.31 188 TYR A N 1
ATOM 1475 C CA . TYR A 1 188 ? -12.457 11.987 5.151 1.00 66.31 188 TYR A CA 1
ATOM 1476 C C . TYR A 1 188 ? -11.276 12.546 4.364 1.00 66.31 188 TYR A C 1
ATOM 1478 O O . TYR A 1 188 ? -10.155 12.609 4.869 1.00 66.31 188 TYR A O 1
ATOM 1486 N N . CYS A 1 189 ? -11.532 12.946 3.124 1.00 68.38 189 CYS A N 1
ATOM 1487 C CA . CYS A 1 189 ? -10.562 13.648 2.294 1.00 68.38 189 CYS A CA 1
ATOM 1488 C C . CYS A 1 189 ? -11.067 15.052 2.020 1.00 68.38 189 CYS A C 1
ATOM 1490 O O . CYS A 1 189 ? -12.205 15.219 1.590 1.00 68.38 189 CYS A O 1
ATOM 1492 N N . THR A 1 190 ? -10.216 16.049 2.235 1.00 65.06 190 THR A N 1
ATOM 1493 C CA . THR A 1 190 ? -10.488 17.442 1.884 1.00 65.06 190 THR A CA 1
ATOM 1494 C C . THR A 1 190 ? -9.718 17.848 0.638 1.00 65.06 190 THR A C 1
ATOM 1496 O O . THR A 1 190 ? -8.560 17.473 0.439 1.00 65.06 190 THR A O 1
ATOM 1499 N N . SER A 1 191 ? -10.363 18.639 -0.216 1.00 61.16 191 SER A N 1
ATOM 1500 C CA . SER A 1 191 ? -9.681 19.309 -1.316 1.00 61.16 191 SER A CA 1
ATOM 1501 C C . SER A 1 191 ? -8.927 20.528 -0.796 1.00 61.16 191 SER A C 1
ATOM 1503 O O . SER A 1 191 ? -9.462 21.323 -0.028 1.00 61.16 191 SER A O 1
ATOM 1505 N N . LYS A 1 192 ? -7.699 20.741 -1.277 1.00 56.28 192 LYS A N 1
ATOM 1506 C CA . LYS A 1 192 ? -6.997 22.023 -1.088 1.00 56.28 192 LYS A CA 1
ATOM 1507 C C . LYS A 1 192 ? -7.517 23.122 -2.024 1.00 56.28 192 LYS A C 1
ATOM 1509 O O . LYS A 1 192 ? -7.203 24.283 -1.815 1.00 56.28 192 LYS A O 1
ATOM 1514 N N . LEU A 1 193 ? -8.308 22.769 -3.042 1.00 58.19 193 LEU A N 1
ATOM 1515 C CA . LEU A 1 193 ? -8.852 23.713 -4.030 1.00 58.19 193 LEU A CA 1
ATOM 1516 C C . LEU A 1 193 ? -10.122 24.430 -3.545 1.00 58.19 193 LEU A C 1
ATOM 1518 O O . LEU A 1 193 ? -10.611 25.326 -4.221 1.00 58.19 193 LEU A O 1
ATOM 1522 N N . SER A 1 194 ? -10.683 24.023 -2.404 1.00 50.72 194 SER A N 1
ATOM 1523 C CA . SER A 1 194 ? -11.949 24.548 -1.873 1.00 50.72 194 SER A CA 1
ATOM 1524 C C . SER A 1 194 ? -11.786 25.625 -0.791 1.00 50.72 194 SER A C 1
ATOM 1526 O O . SER A 1 194 ? -12.784 26.031 -0.195 1.00 50.72 194 SER A O 1
ATOM 1528 N N . GLY A 1 195 ? -10.558 26.076 -0.516 1.00 47.19 195 GLY A N 1
ATOM 1529 C CA . GLY A 1 195 ? -10.263 27.107 0.481 1.00 47.19 195 GLY A CA 1
ATOM 1530 C C . GLY A 1 195 ? -9.784 28.406 -0.166 1.00 47.19 195 GLY A C 1
ATOM 1531 O O . GLY A 1 195 ? -8.629 28.483 -0.562 1.00 47.19 195 GLY A O 1
ATOM 1532 N N . ASP A 1 196 ? -10.683 29.392 -0.218 1.00 46.47 196 ASP A N 1
ATOM 1533 C CA . ASP A 1 196 ? -10.435 30.837 -0.370 1.00 46.47 196 ASP A CA 1
ATOM 1534 C C . ASP A 1 196 ? -9.941 31.391 -1.722 1.00 46.47 196 ASP A C 1
ATOM 1536 O O . ASP A 1 196 ? -8.785 31.782 -1.844 1.00 46.47 196 ASP A O 1
ATOM 1540 N N . ASP A 1 197 ? -10.856 31.579 -2.691 1.00 39.38 197 ASP A N 1
ATOM 1541 C CA . ASP A 1 197 ? -10.709 32.685 -3.672 1.00 39.38 197 ASP A CA 1
ATOM 1542 C C . ASP A 1 197 ? -12.016 33.222 -4.317 1.00 39.38 197 ASP A C 1
ATOM 1544 O O . ASP A 1 197 ? -1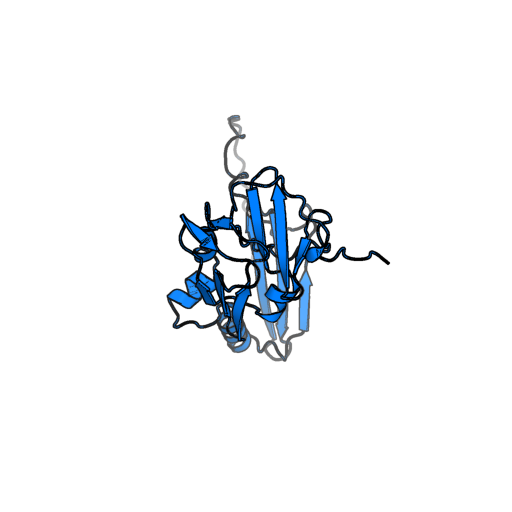1.984 33.803 -5.397 1.00 39.38 197 ASP A O 1
ATOM 1548 N N . LEU A 1 198 ? -13.205 33.048 -3.711 1.00 39.97 198 LEU A N 1
ATOM 1549 C CA . LEU A 1 198 ? -14.466 33.541 -4.321 1.00 39.97 198 LEU A CA 1
ATOM 1550 C C . LEU A 1 198 ? -15.430 34.314 -3.406 1.00 39.97 198 LEU A C 1
ATOM 1552 O O . LEU A 1 198 ? -16.581 34.527 -3.776 1.00 39.97 198 LEU A O 1
ATOM 1556 N N . THR A 1 199 ? -14.987 34.841 -2.265 1.00 35.09 199 THR A N 1
ATOM 1557 C CA . THR A 1 199 ? -15.798 35.811 -1.496 1.00 35.09 199 THR A CA 1
ATOM 1558 C C . THR A 1 199 ? -15.085 37.145 -1.353 1.00 35.09 199 THR A C 1
ATOM 1560 O O . THR A 1 199 ? -14.872 37.653 -0.259 1.00 35.09 199 THR A O 1
ATOM 1563 N N . GLY A 1 200 ? -14.741 37.733 -2.497 1.00 32.66 200 GLY A N 1
ATOM 1564 C CA . GLY A 1 200 ? -14.543 39.170 -2.634 1.00 32.66 200 GLY A CA 1
ATOM 1565 C C . GLY A 1 200 ? -15.876 39.874 -2.887 1.00 32.66 200 GLY A C 1
ATOM 1566 O O . GLY A 1 200 ? -16.049 40.474 -3.940 1.00 32.66 200 GLY A O 1
ATOM 1567 N N . VAL A 1 201 ? -16.828 39.787 -1.954 1.00 30.97 201 VAL A N 1
ATOM 1568 C CA . VAL A 1 201 ? -17.917 40.769 -1.858 1.00 30.97 201 VAL A CA 1
ATOM 1569 C C . VAL A 1 201 ? -18.135 41.060 -0.384 1.00 30.97 201 VAL A C 1
ATOM 1571 O O . VAL A 1 201 ? -18.721 40.274 0.354 1.00 30.97 201 VAL A O 1
ATOM 1574 N N . VAL A 1 202 ? -17.603 42.201 0.034 1.00 35.75 202 VAL A N 1
ATOM 1575 C CA . VAL A 1 202 ? -17.946 42.846 1.294 1.00 35.75 202 VAL A CA 1
ATOM 1576 C C . VAL A 1 202 ? -19.390 43.325 1.149 1.00 35.75 202 VAL A C 1
ATOM 1578 O O . VAL A 1 202 ? -19.677 44.145 0.277 1.00 35.75 202 VAL A O 1
ATOM 1581 N N . SER A 1 203 ? -20.299 42.824 1.976 1.00 29.92 203 SER A N 1
ATOM 1582 C CA . SER A 1 203 ? -21.506 43.568 2.327 1.00 29.92 203 SER A CA 1
ATOM 1583 C C . SER A 1 203 ? -21.560 43.657 3.843 1.00 29.92 203 SER A C 1
ATOM 1585 O O . SER A 1 203 ? -21.985 42.718 4.514 1.00 29.92 203 SER A O 1
ATOM 1587 N N . ASP A 1 204 ? -21.068 44.783 4.354 1.00 35.03 204 ASP A N 1
ATOM 1588 C CA . ASP A 1 204 ? -21.452 45.305 5.662 1.00 35.03 204 ASP A CA 1
ATOM 1589 C C . ASP A 1 204 ? -22.981 45.356 5.755 1.00 35.03 204 ASP A C 1
ATOM 1591 O O . ASP A 1 204 ? -23.644 45.805 4.814 1.00 35.03 204 ASP A O 1
ATOM 1595 N N . GLY A 1 205 ? -23.536 44.921 6.886 1.00 30.28 205 GLY A N 1
ATOM 1596 C CA . GLY A 1 205 ? -24.972 45.024 7.126 1.00 30.28 205 GLY A CA 1
ATOM 1597 C C . GLY A 1 205 ? -25.484 44.265 8.347 1.00 30.28 205 GLY A C 1
ATOM 1598 O O . GLY A 1 205 ? -26.177 43.273 8.180 1.00 30.28 205 GLY A O 1
ATOM 1599 N N . GLU A 1 206 ? -25.167 44.813 9.522 1.00 34.41 206 GLU A N 1
ATOM 1600 C CA . GLU A 1 206 ? -26.012 44.890 10.732 1.00 34.41 206 GLU A CA 1
ATOM 1601 C C . GLU A 1 206 ? -26.213 43.653 11.642 1.00 34.41 206 GLU A C 1
ATOM 1603 O O . GLU A 1 206 ? -26.482 42.529 11.227 1.00 34.41 206 GLU A O 1
ATOM 1608 N N . GLU A 1 207 ? -26.044 43.946 12.938 1.00 39.78 207 GLU A N 1
ATOM 1609 C CA . GLU A 1 207 ? -26.230 43.137 14.146 1.00 39.78 207 GLU A CA 1
ATOM 1610 C C . GLU A 1 207 ? -27.672 42.628 14.318 1.00 39.78 207 GLU A C 1
ATOM 1612 O O . GLU A 1 207 ? -28.614 43.350 14.010 1.00 39.78 207 GLU A O 1
ATOM 1617 N N . GLU A 1 208 ? -27.847 41.470 14.967 1.00 36.59 208 GLU A N 1
ATOM 1618 C CA . GLU A 1 208 ? -28.768 41.394 16.112 1.00 36.59 208 GLU A CA 1
ATOM 1619 C C . GLU A 1 208 ? -28.473 40.184 17.016 1.00 36.59 208 GLU A C 1
ATOM 1621 O O . GLU A 1 208 ? -28.382 39.034 16.580 1.00 36.59 208 GLU A O 1
ATOM 1626 N N . ASP A 1 209 ? -28.315 40.493 18.301 1.00 35.75 209 ASP A N 1
ATOM 1627 C CA . ASP A 1 209 ? -28.187 39.580 19.428 1.00 35.75 209 ASP A CA 1
ATOM 1628 C C . ASP A 1 209 ? -29.429 38.694 19.609 1.00 35.75 209 ASP A C 1
ATOM 1630 O O . ASP A 1 209 ? -30.561 39.178 19.631 1.00 35.75 209 ASP A O 1
ATOM 1634 N N . ALA A 1 210 ? -29.223 37.408 19.900 1.00 35.97 210 ALA A N 1
ATOM 1635 C CA . ALA A 1 210 ? -30.222 36.602 20.599 1.00 35.97 210 ALA A CA 1
ATOM 1636 C C . ALA A 1 210 ? -29.547 35.561 21.503 1.00 35.97 210 ALA A C 1
ATOM 1638 O O . ALA A 1 210 ? -29.235 34.439 21.104 1.00 35.97 210 ALA A O 1
ATOM 1639 N N . LEU A 1 211 ? -29.349 35.968 22.757 1.00 35.31 211 LEU A N 1
ATOM 1640 C CA . LEU A 1 211 ? -29.230 35.088 23.916 1.00 35.31 211 LEU A CA 1
ATOM 1641 C C . LEU A 1 211 ? -30.488 34.214 24.022 1.00 35.31 211 LEU A C 1
ATOM 1643 O O . LEU A 1 211 ? -31.595 34.748 24.084 1.00 35.31 211 LEU A O 1
ATOM 1647 N N . ILE A 1 212 ? -30.328 32.895 24.135 1.00 42.28 212 ILE A N 1
ATOM 1648 C CA . ILE A 1 212 ? -31.337 32.033 24.762 1.00 42.28 212 ILE A CA 1
ATOM 1649 C C . ILE A 1 212 ? -30.623 31.130 25.770 1.00 42.28 212 ILE A C 1
ATOM 1651 O O . ILE A 1 212 ? -29.960 30.159 25.410 1.00 42.28 212 ILE A O 1
ATOM 1655 N N . ASP A 1 213 ? -30.778 31.505 27.040 1.00 37.62 213 ASP A N 1
ATOM 1656 C CA . ASP A 1 213 ? -30.659 30.641 28.213 1.00 37.62 213 ASP A CA 1
ATOM 1657 C C . ASP A 1 213 ? -31.572 29.418 28.060 1.00 37.62 213 ASP A C 1
ATOM 1659 O O . ASP A 1 213 ? -32.764 29.562 27.781 1.00 37.62 213 ASP A O 1
ATOM 1663 N N . MET A 1 214 ? -31.052 28.225 28.339 1.00 39.78 214 MET A N 1
ATOM 1664 C CA . MET A 1 214 ? -31.878 27.066 28.681 1.00 39.78 214 MET A CA 1
ATOM 1665 C C . MET A 1 214 ? -31.182 26.229 29.760 1.00 39.78 214 MET A C 1
ATOM 1667 O O . MET A 1 214 ? -30.540 25.223 29.470 1.00 39.78 214 MET A O 1
ATOM 1671 N N . ASP A 1 215 ? -31.364 26.654 31.011 1.00 41.00 215 ASP A N 1
ATOM 1672 C CA . ASP A 1 215 ? -31.393 25.765 32.173 1.00 41.00 215 ASP A CA 1
ATOM 1673 C C . ASP A 1 215 ? -32.863 25.461 32.515 1.00 41.00 215 ASP A C 1
ATOM 1675 O O . ASP A 1 215 ? -33.631 26.379 32.817 1.00 41.00 215 ASP A O 1
ATOM 1679 N N . ILE A 1 216 ? -33.240 24.177 32.430 1.00 40.97 216 ILE A N 1
ATOM 1680 C CA . ILE A 1 216 ? -34.074 23.367 33.355 1.00 40.97 216 ILE A CA 1
ATOM 1681 C C . ILE A 1 216 ? -34.192 21.945 32.792 1.00 40.97 216 ILE A C 1
ATOM 1683 O O . ILE A 1 216 ? -34.573 21.794 31.609 1.00 40.97 216 ILE A O 1
#

Radius of gyration: 24.04 Å; chains: 1; bounding box: 53×58×67 Å

InterPro domains:
  IPR000089 Biotin/lipoyl attachment [PS50968] (52-145)
  IPR002930 Glycine cleavage system H-protein [MF_00272] (34-139)
  IPR002930 Glycine cleavage system H-protein [PTHR11715] (22-158)
  IPR011053 Single hybrid motif [SSF51230] (33-119)
  IPR017453 Glycine cleavage system H-protein, subgroup [TIGR00527] (33-121)
  IPR033753 Glycine cleavage system H-protein/Simiate [PF01597] (37-119)
  IPR033753 Glycine cleavage system H-protein/Simiate [cd06848] (39-119)